Protein AF-A0A9J5YF84-F1 (afdb_monomer_lite)

InterPro domains:
  IPR032675 Leucine-rich repeat domain superfamily [G3DSA:3.80.10.10] (16-263)

Structure (mmCIF, N/CA/C/O backbone):
data_AF-A0A9J5YF84-F1
#
_entry.id   AF-A0A9J5YF84-F1
#
loop_
_atom_site.group_PDB
_atom_site.id
_atom_site.type_symbol
_atom_site.label_atom_id
_atom_site.label_alt_id
_atom_site.label_comp_id
_atom_site.label_asym_id
_atom_site.label_entity_id
_atom_site.label_seq_id
_atom_site.pdbx_PDB_ins_code
_atom_site.Cartn_x
_atom_site.Cartn_y
_atom_site.Cartn_z
_atom_site.occupancy
_atom_site.B_iso_or_equiv
_atom_site.auth_seq_id
_atom_site.auth_comp_id
_atom_site.auth_asym_id
_atom_site.auth_atom_id
_atom_site.pdbx_PDB_model_num
ATOM 1 N N . MET A 1 1 ? -5.596 -8.450 -5.357 1.00 28.52 1 MET A N 1
ATOM 2 C CA . MET A 1 1 ? -6.136 -9.761 -5.775 1.00 28.52 1 MET A CA 1
ATOM 3 C C . MET A 1 1 ? -6.015 -10.712 -4.586 1.00 28.52 1 MET A C 1
ATOM 5 O O . MET A 1 1 ? -4.912 -10.865 -4.079 1.00 28.52 1 MET A O 1
ATOM 9 N N . LYS A 1 2 ? -7.120 -11.233 -4.034 1.00 26.86 2 LYS A N 1
ATOM 10 C CA . LYS A 1 2 ? -7.063 -12.204 -2.926 1.00 26.86 2 LYS A CA 1
ATOM 11 C C . LYS A 1 2 ? -6.936 -13.601 -3.531 1.00 26.86 2 LYS A C 1
ATOM 13 O O . LYS A 1 2 ? -7.929 -14.140 -3.997 1.00 26.86 2 LYS A O 1
ATOM 18 N N . HIS A 1 3 ? -5.734 -14.166 -3.532 1.00 30.94 3 HIS A N 1
ATOM 19 C CA . HIS A 1 3 ? -5.565 -15.592 -3.788 1.00 30.94 3 HIS A CA 1
ATOM 20 C C . HIS A 1 3 ? -5.953 -16.347 -2.517 1.00 30.94 3 HIS A C 1
ATOM 22 O O . HIS A 1 3 ? -5.158 -16.456 -1.588 1.00 30.94 3 HIS A O 1
ATOM 28 N N . VAL A 1 4 ? -7.183 -16.855 -2.461 1.00 36.31 4 VAL A N 1
ATOM 29 C CA . VAL A 1 4 ? -7.444 -18.057 -1.668 1.00 36.31 4 VAL A CA 1
ATOM 30 C C . VAL A 1 4 ? -6.973 -19.208 -2.553 1.00 36.31 4 VAL A C 1
ATOM 32 O O . VAL A 1 4 ? -7.732 -19.738 -3.356 1.00 36.31 4 VAL A O 1
ATOM 35 N N . ALA A 1 5 ? -5.679 -19.515 -2.498 1.00 38.16 5 ALA A N 1
ATOM 36 C CA . ALA A 1 5 ? -5.138 -20.696 -3.154 1.00 38.16 5 ALA A CA 1
ATOM 37 C C . ALA A 1 5 ? -5.534 -21.918 -2.317 1.00 38.16 5 ALA A C 1
ATOM 39 O O . ALA A 1 5 ? -4.761 -22.407 -1.498 1.00 38.16 5 ALA A O 1
ATOM 40 N N . ILE A 1 6 ? -6.771 -22.383 -2.483 1.00 46.81 6 ILE A N 1
ATOM 41 C CA . ILE A 1 6 ? -7.088 -23.766 -2.144 1.00 46.81 6 ILE A CA 1
ATOM 42 C C . ILE A 1 6 ? -6.420 -24.592 -3.238 1.00 46.81 6 ILE A C 1
ATOM 44 O O . ILE A 1 6 ? -6.773 -24.468 -4.410 1.00 46.81 6 ILE A O 1
ATOM 48 N N . ASN A 1 7 ? -5.406 -25.377 -2.874 1.00 47.38 7 ASN A N 1
ATOM 49 C CA . ASN A 1 7 ? -4.768 -26.298 -3.806 1.00 47.38 7 ASN A CA 1
ATOM 50 C C . ASN A 1 7 ? -5.854 -27.224 -4.365 1.00 47.38 7 ASN A C 1
ATOM 52 O O . ASN A 1 7 ? -6.408 -28.037 -3.631 1.00 47.38 7 ASN A O 1
ATOM 56 N N . PHE A 1 8 ? -6.169 -27.094 -5.654 1.00 53.22 8 PHE A N 1
ATOM 57 C CA . PHE A 1 8 ? -7.204 -27.887 -6.327 1.00 53.22 8 PHE A CA 1
ATOM 58 C C . PHE A 1 8 ? -6.970 -29.399 -6.136 1.00 53.22 8 PHE A C 1
ATOM 60 O O . PHE A 1 8 ? -7.910 -30.174 -5.982 1.00 53.22 8 PHE A O 1
ATOM 67 N N . HIS A 1 9 ? -5.697 -29.793 -6.036 1.00 54.66 9 HIS A N 1
ATOM 68 C CA . HIS A 1 9 ? -5.265 -31.148 -5.697 1.00 54.66 9 HIS A CA 1
ATOM 69 C C . HIS A 1 9 ? -5.717 -31.622 -4.309 1.00 54.66 9 HIS A C 1
ATOM 71 O O . HIS A 1 9 ? -6.175 -32.752 -4.186 1.00 54.66 9 HIS A O 1
ATOM 77 N N . PHE A 1 10 ? -5.653 -30.758 -3.293 1.00 65.81 10 PHE A N 1
ATOM 78 C CA . PHE A 1 10 ? -6.034 -31.104 -1.923 1.00 65.81 10 PHE A CA 1
ATOM 79 C C . PHE A 1 10 ? -7.535 -31.382 -1.817 1.00 65.81 10 PHE A C 1
ATOM 81 O O . PHE A 1 10 ? -7.939 -32.366 -1.213 1.00 65.81 10 PHE A O 1
ATOM 88 N N . VAL A 1 11 ? -8.379 -30.555 -2.443 1.00 64.19 11 VAL A N 1
ATOM 89 C CA . VAL A 1 11 ? -9.835 -30.784 -2.416 1.00 64.19 11 VAL A CA 1
ATOM 90 C C . VAL A 1 11 ? -10.186 -32.077 -3.142 1.00 64.19 11 VAL A C 1
ATOM 92 O O . VAL A 1 11 ? -10.975 -32.857 -2.622 1.00 64.19 11 VAL A O 1
ATOM 95 N N . ARG A 1 12 ? -9.570 -32.344 -4.301 1.00 68.88 12 ARG A N 1
ATOM 96 C CA . ARG A 1 12 ? -9.827 -33.575 -5.056 1.00 68.88 12 ARG A CA 1
ATOM 97 C C . ARG A 1 12 ? -9.452 -34.831 -4.263 1.00 68.88 12 ARG A C 1
ATOM 99 O O . ARG A 1 12 ? -10.271 -35.738 -4.186 1.00 68.88 12 ARG A O 1
ATOM 106 N N . GLU A 1 13 ? -8.284 -34.852 -3.617 1.00 76.56 13 GLU A N 1
ATOM 107 C CA . GLU A 1 13 ? -7.869 -35.970 -2.750 1.00 76.56 13 GLU A CA 1
ATOM 108 C C . GLU A 1 13 ? -8.840 -36.201 -1.588 1.00 76.56 13 GLU A C 1
ATOM 110 O O . GLU A 1 13 ? -9.137 -37.344 -1.251 1.00 76.56 13 GLU A O 1
ATOM 115 N N . GLN A 1 14 ? -9.379 -35.135 -0.991 1.00 72.56 14 GLN A N 1
ATOM 116 C CA . GLN A 1 14 ? -10.328 -35.255 0.119 1.00 72.56 14 GLN A CA 1
ATOM 117 C C . GLN A 1 14 ? -11.706 -35.758 -0.334 1.00 72.56 14 GLN A C 1
ATOM 119 O O . GLN A 1 14 ? -12.366 -36.493 0.402 1.00 72.56 14 GLN A O 1
ATOM 124 N N . VAL A 1 15 ? -12.125 -35.412 -1.555 1.00 78.56 15 VAL A N 1
ATOM 125 C CA . VAL A 1 15 ? -13.344 -35.950 -2.178 1.00 78.56 15 VAL A CA 1
ATOM 126 C C . VAL A 1 15 ? -13.162 -37.425 -2.542 1.00 78.56 15 VAL A C 1
ATOM 128 O O . VAL A 1 15 ? -14.027 -38.243 -2.236 1.00 78.56 15 VAL A O 1
ATOM 131 N N . GLU A 1 16 ? -12.014 -37.794 -3.116 1.00 78.81 16 GLU A N 1
ATOM 132 C CA . GLU A 1 16 ? -11.666 -39.189 -3.429 1.00 78.81 16 GLU A CA 1
ATOM 133 C C . GLU A 1 16 ? -11.579 -40.053 -2.158 1.00 78.81 16 GLU A C 1
ATOM 135 O O . GLU A 1 16 ? -12.107 -41.166 -2.123 1.00 78.81 16 GLU A O 1
ATOM 140 N N . CYS A 1 17 ? -11.010 -39.512 -1.075 1.00 87.75 17 CYS A N 1
ATOM 141 C CA . CYS A 1 17 ? -10.961 -40.159 0.238 1.00 87.75 17 CYS A CA 1
ATOM 142 C C . CYS A 1 17 ? -12.305 -40.143 0.996 1.00 87.75 17 CYS A C 1
ATOM 144 O O . CYS A 1 17 ? -12.354 -40.605 2.138 1.00 87.75 17 CYS A O 1
ATOM 146 N N . LYS A 1 18 ? -13.389 -39.613 0.402 1.00 83.31 18 LYS A N 1
ATOM 147 C CA . LYS A 1 18 ? -14.722 -39.438 1.020 1.00 83.31 18 LYS A CA 1
ATOM 148 C C . LYS A 1 18 ? -14.720 -38.640 2.330 1.00 83.31 18 LYS A C 1
ATOM 150 O O . LYS A 1 18 ? -15.642 -38.759 3.132 1.00 83.31 18 LYS A O 1
ATOM 155 N N . GLN A 1 19 ? -13.694 -37.824 2.553 1.00 77.81 19 GLN A N 1
ATOM 156 C CA . GLN A 1 19 ? -13.636 -36.899 3.687 1.00 77.81 19 GLN A CA 1
ATOM 157 C C . GLN A 1 19 ? -14.379 -35.593 3.398 1.00 77.81 19 GLN A C 1
ATOM 159 O O . GLN A 1 19 ? -14.706 -34.852 4.323 1.00 77.81 19 GLN A O 1
ATOM 164 N N . LEU A 1 20 ? -14.657 -35.315 2.122 1.00 71.25 20 LEU A N 1
ATOM 165 C CA . LEU A 1 20 ? -15.434 -34.168 1.677 1.00 71.25 20 LEU A CA 1
ATOM 166 C C . LEU A 1 20 ? -16.541 -34.629 0.726 1.00 71.25 20 LEU A C 1
ATOM 168 O O . LEU A 1 20 ? -16.274 -35.266 -0.291 1.00 71.25 20 LEU A O 1
ATOM 172 N N . GLU A 1 21 ? -17.783 -34.288 1.048 1.00 75.50 21 GLU A N 1
ATOM 173 C CA . GLU A 1 21 ? -18.937 -34.548 0.193 1.00 75.50 21 GLU A CA 1
ATOM 174 C C . GLU A 1 21 ? -19.233 -33.291 -0.633 1.00 75.50 21 GLU A C 1
ATOM 176 O O . GLU A 1 21 ? -19.387 -32.198 -0.085 1.00 75.50 21 GLU A O 1
ATOM 181 N N . VAL A 1 22 ? -19.261 -33.422 -1.961 1.00 67.12 22 VAL A N 1
ATOM 182 C CA . VAL A 1 22 ? -19.533 -32.299 -2.868 1.00 67.12 22 VAL A CA 1
ATOM 183 C C . VAL A 1 22 ? -20.957 -32.421 -3.378 1.00 67.12 22 VAL A C 1
ATOM 185 O O . VAL A 1 22 ? -21.287 -33.357 -4.103 1.00 67.12 22 VAL A O 1
ATOM 188 N N . ALA A 1 23 ? -21.794 -31.451 -3.022 1.00 69.50 23 ALA A N 1
ATOM 189 C CA . ALA A 1 23 ? -23.120 -31.300 -3.598 1.00 69.50 23 ALA A CA 1
ATOM 190 C C . ALA A 1 23 ? -23.039 -30.404 -4.839 1.00 69.50 23 ALA A C 1
ATOM 192 O O . ALA A 1 23 ? -22.492 -29.302 -4.783 1.00 69.50 23 ALA A O 1
ATOM 193 N N . HIS A 1 24 ? -23.600 -30.868 -5.955 1.00 60.34 24 HIS A N 1
ATOM 194 C CA . HIS A 1 24 ? -23.767 -30.040 -7.142 1.00 60.34 24 HIS A CA 1
ATOM 195 C C . HIS A 1 24 ? -24.917 -29.059 -6.896 1.00 60.34 24 HIS A C 1
ATOM 197 O O . HIS A 1 24 ? -26.073 -29.470 -6.772 1.00 60.34 24 HIS A O 1
ATOM 203 N N . LEU A 1 25 ? -24.602 -27.770 -6.803 1.00 56.28 25 LEU A N 1
ATOM 204 C CA . LEU A 1 25 ? -25.606 -26.722 -6.662 1.00 56.28 25 LEU A CA 1
ATOM 205 C C . LEU A 1 25 ? -26.094 -26.291 -8.045 1.00 56.28 25 LEU A C 1
ATOM 207 O O . LEU A 1 25 ? -25.375 -26.351 -9.038 1.00 56.28 25 LEU A O 1
ATOM 211 N N . HIS A 1 26 ? -27.359 -25.897 -8.134 1.00 57.91 26 HIS A N 1
ATOM 212 C CA . HIS A 1 26 ? -27.884 -25.309 -9.357 1.00 57.91 26 HIS A CA 1
ATOM 213 C C . HIS A 1 26 ? -27.275 -23.910 -9.536 1.00 57.91 26 HIS A C 1
ATOM 215 O O . HIS A 1 26 ? -27.099 -23.195 -8.555 1.00 57.91 26 HIS A O 1
ATOM 221 N N . ALA A 1 27 ? -26.990 -23.480 -10.769 1.00 49.19 27 ALA A N 1
ATOM 222 C CA . ALA A 1 27 ? -26.276 -22.221 -11.038 1.00 49.19 27 ALA A CA 1
ATOM 223 C C . ALA A 1 27 ? -26.942 -20.965 -10.425 1.00 49.19 27 ALA A C 1
ATOM 225 O O . ALA A 1 27 ? -26.273 -19.975 -10.139 1.00 49.19 27 ALA A O 1
ATOM 226 N N . TYR A 1 28 ? -28.259 -20.999 -10.188 1.00 52.12 28 TYR A N 1
ATOM 227 C CA . TYR A 1 28 ? -28.981 -19.926 -9.486 1.00 52.12 28 TYR A CA 1
ATOM 228 C C . TYR A 1 28 ? -28.680 -19.861 -7.977 1.00 52.12 28 TYR A C 1
ATOM 230 O O . TYR A 1 28 ? -28.836 -18.803 -7.368 1.00 52.12 28 TYR A O 1
ATOM 238 N N . ASP A 1 29 ? -28.223 -20.970 -7.400 1.00 55.69 29 ASP A N 1
ATOM 239 C CA . ASP A 1 29 ? -27.888 -21.141 -5.987 1.00 55.69 29 ASP A CA 1
ATOM 240 C C . ASP A 1 29 ? -26.366 -21.049 -5.738 1.00 55.69 29 ASP A C 1
ATOM 242 O O . ASP A 1 29 ? -25.922 -20.931 -4.594 1.00 55.69 29 ASP A O 1
ATOM 246 N N . GLU A 1 30 ? -25.548 -21.006 -6.800 1.00 54.81 30 GLU A N 1
ATOM 247 C CA . GLU A 1 30 ? -24.090 -20.805 -6.768 1.00 54.81 30 GLU A CA 1
ATOM 248 C C . GLU A 1 30 ? -23.702 -19.330 -6.565 1.00 54.81 30 GLU A C 1
ATOM 250 O O . GLU A 1 30 ? -22.923 -18.731 -7.312 1.00 54.81 30 GLU A O 1
ATOM 255 N N . VAL A 1 31 ? -24.230 -18.717 -5.504 1.00 54.06 31 VAL A N 1
ATOM 256 C CA . VAL A 1 31 ? -24.019 -17.292 -5.196 1.00 54.06 31 VAL A CA 1
ATOM 257 C C . VAL A 1 31 ? -22.521 -16.940 -5.130 1.00 54.06 31 VAL A C 1
ATOM 259 O O . VAL A 1 31 ? -22.131 -15.847 -5.530 1.00 54.06 31 VAL A O 1
ATOM 262 N N . ALA A 1 32 ? -21.660 -17.863 -4.689 1.00 47.25 32 ALA A N 1
ATOM 263 C CA . ALA A 1 32 ? -20.209 -17.667 -4.625 1.00 47.25 32 ALA A CA 1
ATOM 264 C C . ALA A 1 32 ? -19.511 -17.665 -6.001 1.00 47.25 32 ALA A C 1
ATOM 266 O O . ALA A 1 32 ? -18.613 -16.849 -6.216 1.00 47.25 32 ALA A O 1
ATOM 267 N N . ASP A 1 33 ? -19.918 -18.535 -6.933 1.00 53.94 33 ASP A N 1
ATOM 268 C CA . ASP A 1 33 ? -19.373 -18.555 -8.301 1.00 53.94 33 ASP A CA 1
ATOM 269 C C . ASP A 1 33 ? -19.751 -17.275 -9.040 1.00 53.94 33 ASP A C 1
ATOM 271 O O . ASP A 1 33 ? -18.910 -16.641 -9.681 1.00 53.94 33 ASP A O 1
ATOM 275 N N . LEU A 1 34 ? -20.991 -16.826 -8.826 1.00 48.59 34 LEU A N 1
ATOM 276 C CA . LEU A 1 34 ? -21.423 -15.526 -9.283 1.00 48.59 34 LEU A CA 1
ATOM 277 C C . LEU A 1 34 ? -20.438 -14.451 -8.754 1.00 48.59 34 LEU A C 1
ATOM 279 O O . LEU A 1 34 ? -19.750 -13.795 -9.532 1.00 48.59 34 LEU A O 1
ATOM 283 N N . LEU A 1 35 ? -20.301 -14.292 -7.439 1.00 46.47 35 LEU A N 1
ATOM 284 C CA . LEU A 1 35 ? -19.531 -13.205 -6.807 1.00 46.47 35 LEU A CA 1
ATOM 285 C C . LEU A 1 35 ? -18.020 -13.170 -7.101 1.00 46.47 35 LEU A C 1
ATOM 287 O O . LEU A 1 35 ? -17.355 -12.196 -6.738 1.00 46.47 35 LEU A O 1
ATOM 291 N N . THR A 1 36 ? -17.471 -14.204 -7.738 1.00 48.50 36 THR A N 1
ATOM 292 C CA . THR A 1 36 ? -16.051 -14.285 -8.114 1.00 48.50 36 THR A CA 1
ATOM 293 C C . THR A 1 36 ? -15.788 -13.954 -9.588 1.00 48.50 36 THR A C 1
ATOM 295 O O . THR A 1 36 ? -14.626 -13.804 -9.972 1.00 48.50 36 THR A O 1
ATOM 298 N N . LYS A 1 37 ? -16.839 -13.750 -10.398 1.00 53.84 37 LYS A N 1
ATOM 299 C CA . LYS A 1 37 ? -16.760 -13.355 -11.814 1.00 53.84 37 LYS A CA 1
ATOM 300 C C . LYS A 1 37 ? -17.166 -11.882 -12.016 1.00 53.84 37 LYS A C 1
ATOM 302 O O . LYS A 1 37 ? -18.008 -11.359 -11.287 1.00 53.84 37 LYS A O 1
ATOM 307 N N . PRO A 1 38 ? -16.571 -11.166 -12.990 1.00 44.00 38 PRO A N 1
ATOM 308 C CA . PRO A 1 38 ? -16.966 -9.793 -13.306 1.00 44.00 38 PRO A CA 1
ATOM 309 C C . PRO A 1 38 ? -18.406 -9.744 -13.846 1.00 44.00 38 PRO A C 1
ATOM 311 O O . PRO A 1 38 ? -18.736 -10.427 -14.813 1.00 44.00 38 PRO A O 1
ATOM 314 N N . PHE A 1 39 ? -19.258 -8.913 -13.235 1.00 53.22 39 PHE A N 1
ATOM 315 C CA . PHE A 1 39 ? -20.673 -8.784 -13.599 1.00 53.22 39 PHE A CA 1
ATOM 316 C C . PHE A 1 39 ? -21.005 -7.583 -14.475 1.00 53.22 39 PHE A C 1
ATOM 318 O O . PHE A 1 39 ? -20.492 -6.487 -14.238 1.00 53.22 39 PHE A O 1
ATOM 325 N N . PRO A 1 40 ? -22.015 -7.717 -15.353 1.00 53.38 40 PRO A N 1
ATOM 326 C CA . PRO A 1 40 ? -22.760 -6.575 -15.865 1.00 53.38 40 PRO A CA 1
ATOM 327 C C . PRO A 1 40 ? -23.447 -5.801 -14.723 1.00 53.38 40 PRO A C 1
ATOM 329 O O . PRO A 1 40 ? -24.051 -6.398 -13.827 1.00 53.38 40 PRO A O 1
ATOM 332 N N . ARG A 1 41 ? -23.402 -4.460 -14.776 1.00 54.81 41 ARG A N 1
ATOM 333 C CA . ARG A 1 41 ? -23.882 -3.540 -13.716 1.00 54.81 41 ARG A CA 1
ATOM 334 C C . ARG A 1 41 ? -25.286 -3.863 -13.179 1.00 54.81 41 ARG A C 1
ATOM 336 O O . ARG A 1 41 ? -25.504 -3.787 -11.972 1.00 54.81 41 ARG A O 1
ATOM 343 N N . ALA A 1 42 ? -26.215 -4.259 -14.049 1.00 55.81 42 ALA A N 1
ATOM 344 C CA . ALA A 1 42 ? -27.587 -4.605 -13.667 1.00 55.81 42 ALA A CA 1
ATOM 345 C C . ALA A 1 42 ? -27.658 -5.836 -12.741 1.00 55.81 42 ALA A C 1
ATOM 347 O O . ALA A 1 42 ? -28.398 -5.840 -11.759 1.00 55.81 42 ALA A O 1
ATOM 348 N N . HIS A 1 43 ? -26.840 -6.860 -13.006 1.00 53.59 43 HIS A N 1
ATOM 349 C CA . HIS A 1 43 ? -26.778 -8.058 -12.169 1.00 53.59 43 HIS A CA 1
ATOM 350 C C . HIS A 1 43 ? -26.028 -7.799 -10.864 1.00 53.59 43 HIS A C 1
ATOM 352 O O . HIS A 1 43 ? -26.458 -8.300 -9.827 1.00 53.59 43 HIS A O 1
ATOM 358 N N . PHE A 1 44 ? -24.976 -6.972 -10.883 1.00 58.00 44 PHE A N 1
ATOM 359 C CA . PHE A 1 44 ? -24.303 -6.538 -9.656 1.00 58.00 44 PHE A CA 1
ATOM 360 C C . PHE A 1 44 ? -25.286 -5.851 -8.702 1.00 58.00 44 PHE A C 1
ATOM 362 O O . PHE A 1 44 ? -25.390 -6.266 -7.554 1.00 58.00 44 PHE A O 1
ATOM 369 N N . GLY A 1 45 ? -26.076 -4.881 -9.181 1.00 55.19 45 GLY A N 1
ATOM 370 C CA . GLY A 1 45 ? -27.061 -4.172 -8.354 1.00 55.19 45 GLY A CA 1
ATOM 371 C C . GLY A 1 45 ? -28.082 -5.097 -7.677 1.00 55.19 45 GLY A C 1
ATOM 372 O O . GLY A 1 45 ? -28.355 -4.943 -6.488 1.00 55.19 45 GLY A O 1
ATOM 373 N N . ASN A 1 46 ? -28.577 -6.110 -8.396 1.00 56.41 46 ASN A N 1
ATOM 374 C CA . ASN A 1 46 ? -29.559 -7.069 -7.872 1.00 56.41 46 ASN A CA 1
ATOM 375 C C . ASN A 1 46 ? -28.983 -8.045 -6.829 1.00 56.41 46 ASN A C 1
ATOM 377 O O . ASN A 1 46 ? -29.721 -8.521 -5.965 1.00 56.41 46 ASN A O 1
ATOM 381 N N . HIS A 1 47 ? -27.685 -8.359 -6.900 1.00 53.59 47 HIS A N 1
ATOM 382 C CA . HIS A 1 47 ? -27.025 -9.292 -5.975 1.00 53.59 47 HIS A CA 1
ATOM 383 C C . HIS A 1 47 ? -26.278 -8.582 -4.839 1.00 53.59 47 HIS A C 1
ATOM 385 O O . HIS A 1 47 ? -26.035 -9.184 -3.795 1.00 53.59 47 HIS A O 1
ATOM 391 N N . PHE A 1 48 ? -25.955 -7.297 -4.998 1.00 53.84 48 PHE A N 1
ATOM 392 C CA . PHE A 1 48 ? -25.204 -6.511 -4.019 1.00 53.84 48 PHE A CA 1
ATOM 393 C C . PHE A 1 48 ? -25.906 -6.416 -2.660 1.00 53.84 48 PHE A C 1
ATOM 395 O O . PHE A 1 48 ? -25.257 -6.512 -1.621 1.00 53.84 48 PHE A O 1
ATOM 402 N N . SER A 1 49 ? -27.238 -6.319 -2.644 1.00 49.94 49 SER A N 1
ATOM 403 C CA . SER A 1 49 ? -28.029 -6.333 -1.405 1.00 49.94 49 SER A CA 1
ATOM 404 C C . SER A 1 49 ? -27.895 -7.646 -0.620 1.00 49.94 49 SER A C 1
ATOM 406 O O . SER A 1 49 ? -28.009 -7.643 0.605 1.00 49.94 49 SER A O 1
ATOM 408 N N . LYS A 1 50 ? -27.590 -8.759 -1.301 1.00 52.69 50 LYS A N 1
ATOM 409 C CA . LYS A 1 50 ? -27.407 -10.090 -0.699 1.00 52.69 50 LYS A CA 1
ATOM 410 C C . LYS A 1 50 ? -26.006 -10.301 -0.115 1.00 52.69 50 LYS A C 1
ATOM 412 O O . LYS A 1 50 ? -25.821 -11.204 0.690 1.00 52.69 50 LYS A O 1
ATOM 417 N N . LEU A 1 51 ? -25.031 -9.454 -0.462 1.00 56.19 51 LEU A N 1
ATOM 418 C CA . LEU A 1 51 ? -23.657 -9.516 0.057 1.00 56.19 51 LEU A CA 1
ATOM 419 C C . LEU A 1 51 ? -23.511 -9.012 1.501 1.00 56.19 51 LEU A C 1
ATOM 421 O O . LEU A 1 51 ? -22.401 -8.967 2.031 1.00 56.19 51 LEU A O 1
ATOM 425 N N . GLY A 1 52 ? -24.602 -8.559 2.127 1.00 47.84 52 GLY A N 1
ATOM 426 C CA . GLY A 1 52 ? -24.537 -7.882 3.422 1.00 47.84 52 GLY A CA 1
ATOM 427 C C . GLY A 1 52 ? -23.777 -6.552 3.360 1.00 47.84 5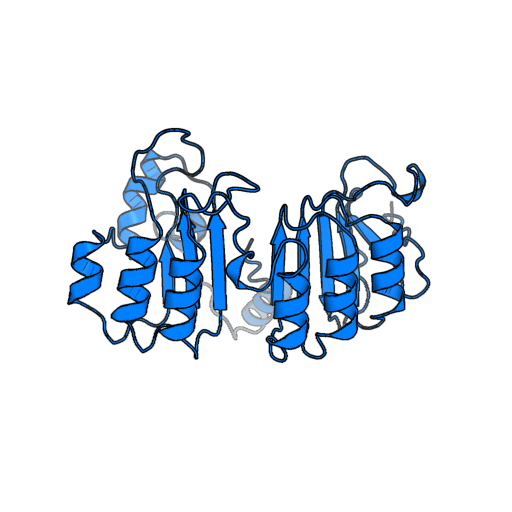2 GLY A C 1
ATOM 428 O O . GLY A 1 52 ? -23.359 -6.034 4.397 1.00 47.84 52 GLY A O 1
ATOM 429 N N . VAL A 1 53 ? -23.580 -5.987 2.159 1.00 49.66 53 VAL A N 1
ATOM 430 C CA . VAL A 1 53 ? -22.975 -4.665 1.996 1.00 49.66 53 VAL A CA 1
ATOM 431 C C . VAL A 1 53 ? -24.028 -3.623 2.337 1.00 49.66 53 VAL A C 1
ATOM 433 O O . VAL A 1 53 ? -24.970 -3.377 1.590 1.00 49.66 53 VAL A O 1
ATOM 436 N N . ILE A 1 54 ? -23.877 -3.023 3.512 1.00 53.91 54 ILE A N 1
ATOM 437 C CA . ILE A 1 54 ? -24.768 -1.968 3.979 1.00 53.91 54 ILE A CA 1
ATOM 438 C C . ILE A 1 54 ? -24.264 -0.644 3.407 1.00 53.91 54 ILE A C 1
ATOM 440 O O . ILE A 1 54 ? -23.147 -0.221 3.710 1.00 53.91 54 ILE A O 1
ATOM 444 N N . THR A 1 55 ? -25.099 0.045 2.628 1.00 50.44 55 THR A N 1
ATOM 445 C CA . THR A 1 55 ? -24.873 1.453 2.286 1.00 50.44 55 THR A CA 1
ATOM 446 C C . THR A 1 55 ? -25.054 2.287 3.550 1.00 50.44 55 THR A C 1
ATOM 448 O O . THR A 1 55 ? -26.165 2.651 3.934 1.00 50.44 55 THR A O 1
ATOM 451 N N . LEU A 1 56 ? -23.956 2.553 4.250 1.00 54.25 56 LEU A N 1
ATOM 452 C CA . LEU A 1 56 ? -23.975 3.380 5.447 1.00 54.25 56 LEU A CA 1
ATOM 453 C C . LEU A 1 56 ? -23.866 4.850 5.043 1.00 54.25 56 LEU A C 1
ATOM 455 O O . LEU A 1 56 ? -22.856 5.277 4.490 1.00 54.25 56 LEU A O 1
ATOM 459 N N . LYS A 1 57 ? -24.880 5.651 5.383 1.00 56.19 57 LYS A N 1
ATOM 460 C CA . LYS A 1 57 ? -24.673 7.098 5.517 1.00 56.19 57 LYS A CA 1
ATOM 461 C C . LYS A 1 57 ? -23.695 7.318 6.676 1.00 56.19 57 LYS A C 1
ATOM 463 O O . LYS A 1 57 ? -23.865 6.714 7.735 1.00 56.19 57 LYS A O 1
ATOM 468 N N . ILE A 1 58 ? -22.691 8.179 6.498 1.00 55.78 58 ILE A N 1
ATOM 469 C CA . ILE A 1 58 ? -21.650 8.470 7.509 1.00 55.78 58 ILE A CA 1
ATOM 470 C C . ILE A 1 58 ? -22.256 8.836 8.879 1.00 55.78 58 ILE A C 1
ATOM 472 O O . ILE A 1 58 ? -21.728 8.460 9.923 1.00 55.78 58 ILE A O 1
ATOM 476 N N . GLU A 1 59 ? -23.415 9.492 8.891 1.00 51.75 59 GLU A N 1
ATOM 477 C CA . GLU A 1 59 ? -24.159 9.848 10.107 1.00 51.75 59 GLU A CA 1
ATOM 478 C C . GLU A 1 59 ? -24.626 8.629 10.926 1.00 51.75 59 GLU A C 1
ATOM 480 O O . GLU A 1 59 ? -24.687 8.691 12.153 1.00 51.75 59 GLU A O 1
ATOM 485 N N . VAL A 1 60 ? -24.894 7.494 10.272 1.00 53.12 60 VAL A N 1
ATOM 486 C CA . VAL A 1 60 ? -25.326 6.240 10.914 1.00 53.12 60 VAL A CA 1
ATOM 487 C C . VAL A 1 60 ? -24.142 5.514 11.565 1.00 53.12 60 VAL A C 1
ATOM 489 O O . VAL A 1 60 ? -24.297 4.913 12.628 1.00 53.12 60 VAL A O 1
ATOM 492 N N . LEU A 1 61 ? -22.930 5.634 11.004 1.00 57.22 61 LEU A N 1
ATOM 493 C CA . LEU A 1 61 ? -21.707 5.097 11.622 1.00 57.22 61 LEU A CA 1
ATOM 494 C C . LEU A 1 61 ? -21.421 5.739 12.989 1.00 57.22 61 LEU A C 1
ATOM 496 O O . LEU A 1 61 ? -20.956 5.043 13.891 1.00 57.22 61 LEU A O 1
ATOM 500 N N . ARG A 1 62 ? -21.764 7.025 13.180 1.00 54.06 62 ARG A N 1
ATOM 501 C CA . ARG A 1 62 ? -21.574 7.728 14.466 1.00 54.06 62 ARG A CA 1
ATOM 50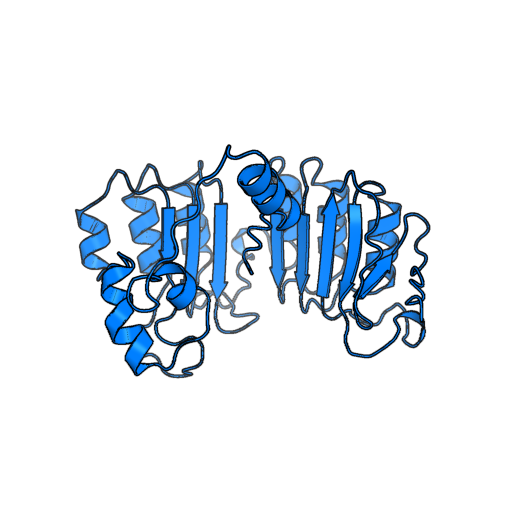2 C C . ARG A 1 62 ? -22.389 7.122 15.607 1.00 54.06 62 ARG A C 1
ATOM 504 O O . ARG A 1 62 ? -21.986 7.243 16.759 1.00 54.06 62 ARG A O 1
ATOM 511 N N . ARG A 1 63 ? -23.539 6.506 15.312 1.00 53.84 63 ARG A N 1
ATOM 512 C CA . ARG A 1 63 ? -24.496 6.069 16.339 1.00 53.84 63 ARG A CA 1
ATOM 513 C C . ARG A 1 63 ? -24.352 4.612 16.765 1.00 53.84 63 ARG A C 1
ATOM 515 O O . ARG A 1 63 ? -24.783 4.293 17.869 1.00 53.84 63 ARG A O 1
ATOM 522 N N . SER A 1 64 ? -23.791 3.726 15.938 1.00 50.84 64 SER A N 1
ATOM 523 C CA . SER A 1 64 ? -24.278 2.340 16.011 1.00 50.84 64 SER A CA 1
ATOM 524 C C . SER A 1 64 ? -23.294 1.206 16.285 1.00 50.84 64 SER A C 1
ATOM 526 O O . SER A 1 64 ? -23.805 0.131 16.574 1.00 50.84 64 SER A O 1
ATOM 528 N N . ARG A 1 65 ? -21.953 1.328 16.285 1.00 59.38 65 ARG A N 1
ATOM 529 C CA . ARG A 1 65 ? -21.115 0.136 16.599 1.00 59.38 65 ARG A CA 1
ATOM 530 C C . ARG A 1 65 ? -19.794 0.407 17.330 1.00 59.38 65 ARG A C 1
ATOM 532 O O . ARG A 1 65 ? -18.742 0.479 16.708 1.00 59.38 65 ARG A O 1
ATOM 539 N N . LYS A 1 66 ? -19.828 0.371 18.672 1.00 66.69 66 LYS A N 1
ATOM 540 C CA . LYS A 1 66 ? -18.623 0.270 19.534 1.00 66.69 66 LYS A CA 1
ATOM 541 C C . LYS A 1 66 ? -17.790 -1.000 19.265 1.00 66.69 66 LYS A C 1
ATOM 543 O O . LYS A 1 66 ? -16.600 -1.036 19.563 1.00 66.69 66 LYS A O 1
ATOM 548 N N . GLU A 1 67 ? -18.421 -2.014 18.672 1.00 77.81 67 GLU A N 1
ATOM 549 C CA . GLU A 1 67 ? -17.854 -3.340 18.395 1.00 77.81 67 GLU A CA 1
ATOM 550 C C . GLU A 1 67 ? -17.261 -3.497 16.986 1.00 77.81 67 GLU A C 1
ATOM 552 O O . GLU A 1 67 ? -16.816 -4.586 16.629 1.00 77.81 67 GLU A O 1
ATOM 557 N N . LEU A 1 68 ? -17.266 -2.447 16.155 1.00 83.12 68 LEU A N 1
ATOM 558 C CA . LEU A 1 68 ? -16.733 -2.549 14.797 1.00 83.12 68 LEU A CA 1
ATOM 559 C C . LEU A 1 68 ? -15.220 -2.819 14.836 1.00 83.12 68 LEU A C 1
ATOM 561 O O . LEU A 1 68 ? -14.464 -2.009 15.367 1.00 83.12 68 LEU A O 1
ATOM 565 N N . GLN A 1 69 ? -14.795 -3.945 14.257 1.00 86.62 69 GLN A N 1
ATOM 566 C CA . GLN A 1 69 ? -13.384 -4.355 14.200 1.00 86.62 69 GLN A CA 1
ATOM 567 C C . GLN A 1 69 ? -12.739 -4.120 12.836 1.00 86.62 69 GLN A C 1
ATOM 569 O O . GLN A 1 69 ? -11.542 -3.839 12.762 1.00 86.62 69 GLN A O 1
ATOM 574 N N . GLU A 1 70 ? -13.524 -4.206 11.765 1.00 87.81 70 GLU A N 1
ATOM 575 C CA . GLU A 1 70 ? -13.047 -4.044 10.398 1.00 87.81 70 GLU A CA 1
ATOM 576 C C . GLU A 1 70 ? -13.952 -3.088 9.621 1.00 87.81 70 GLU A C 1
ATOM 578 O O . GLU A 1 70 ? -15.176 -3.231 9.620 1.00 87.81 70 GLU A O 1
ATOM 583 N N . LEU A 1 71 ? -13.333 -2.122 8.944 1.00 86.25 71 LEU A N 1
ATOM 584 C CA . LEU A 1 71 ? -13.987 -1.208 8.021 1.00 86.25 71 LEU A CA 1
ATOM 585 C C . LEU A 1 71 ? -13.387 -1.390 6.626 1.00 86.25 71 LEU A C 1
ATOM 587 O O . LEU A 1 71 ? -12.180 -1.254 6.441 1.00 86.25 71 LEU A O 1
ATOM 591 N N . ARG A 1 72 ? -14.239 -1.630 5.627 1.00 86.69 72 ARG A N 1
ATOM 592 C CA . ARG A 1 72 ? -13.856 -1.561 4.214 1.00 86.69 72 ARG A CA 1
ATOM 593 C C . ARG A 1 72 ? -14.812 -0.641 3.472 1.00 86.69 72 ARG A C 1
ATOM 595 O O . ARG A 1 72 ? -16.012 -0.896 3.464 1.00 86.69 72 ARG A O 1
ATOM 602 N N . VAL A 1 73 ? -14.283 0.411 2.864 1.00 83.81 73 VAL A N 1
ATOM 603 C CA . VAL A 1 73 ? -15.054 1.389 2.094 1.00 83.81 73 VAL A CA 1
ATOM 604 C C . VAL A 1 73 ? -14.540 1.372 0.671 1.00 83.81 73 VAL A C 1
ATOM 606 O O . VAL A 1 73 ? -13.370 1.653 0.453 1.00 83.81 73 VAL A O 1
ATOM 609 N N . PHE A 1 74 ? -15.408 1.035 -0.278 1.00 80.31 74 PHE A N 1
ATOM 610 C CA . PHE A 1 74 ? -15.081 0.971 -1.699 1.00 80.31 74 PHE A CA 1
ATOM 611 C C . PHE A 1 74 ? -15.732 2.137 -2.449 1.00 80.31 74 PHE A C 1
ATOM 613 O O . PHE A 1 74 ? -16.809 2.582 -2.040 1.00 80.31 74 PHE A O 1
ATOM 620 N N . PRO A 1 75 ? -15.127 2.616 -3.551 1.00 74.00 75 PRO A N 1
ATOM 621 C CA . PRO A 1 75 ? -15.820 3.512 -4.468 1.00 74.00 75 PRO A CA 1
ATOM 622 C C . PRO A 1 75 ? -17.098 2.863 -4.995 1.00 74.00 75 PRO A C 1
ATOM 624 O O . PRO A 1 75 ? -17.093 1.693 -5.378 1.00 74.00 75 PRO A O 1
ATOM 627 N N . SER A 1 76 ? -18.166 3.652 -5.091 1.00 70.81 76 SER A N 1
ATOM 628 C CA . SER A 1 76 ? -19.395 3.262 -5.790 1.00 70.81 76 SER A CA 1
ATOM 629 C C . SER A 1 76 ? -19.143 3.047 -7.288 1.00 70.81 76 SER A C 1
ATOM 631 O O . SER A 1 76 ? -19.739 2.163 -7.895 1.00 70.81 76 SER A O 1
ATOM 633 N N . ASP A 1 77 ? -18.251 3.853 -7.872 1.00 68.56 77 ASP A N 1
ATOM 634 C CA . ASP A 1 77 ? -17.745 3.692 -9.234 1.00 68.56 77 ASP A CA 1
ATOM 635 C C . ASP A 1 77 ? -16.256 4.095 -9.285 1.00 68.56 77 ASP A C 1
ATOM 637 O O . ASP A 1 77 ? -15.953 5.284 -9.186 1.00 68.56 77 ASP A O 1
ATOM 641 N N . PRO A 1 78 ? -15.318 3.137 -9.407 1.00 58.78 78 PRO A N 1
ATOM 642 C CA . PRO A 1 78 ? -13.880 3.416 -9.433 1.00 58.78 78 PRO A CA 1
ATOM 643 C C . PRO A 1 78 ? -13.394 4.096 -10.722 1.00 58.78 78 PRO A C 1
ATOM 645 O O . PRO A 1 78 ? -12.253 4.542 -10.760 1.00 58.78 78 PRO A O 1
ATOM 648 N N . PHE A 1 79 ? -14.221 4.167 -11.774 1.00 59.34 79 PHE A N 1
ATOM 649 C CA . PHE A 1 79 ? -13.830 4.712 -13.083 1.00 59.34 79 PHE A CA 1
ATOM 650 C C . PHE A 1 79 ? -14.508 6.047 -13.413 1.00 59.34 79 PHE A C 1
ATOM 652 O O . PHE A 1 79 ? -14.174 6.691 -14.409 1.00 59.34 79 PHE A O 1
ATOM 659 N N . SER A 1 80 ? -15.465 6.480 -12.593 1.00 59.78 80 SER A N 1
ATOM 660 C CA . SER A 1 80 ? -16.136 7.765 -12.770 1.00 59.78 80 SER A CA 1
ATOM 661 C C . SER A 1 80 ? -15.257 8.910 -12.259 1.00 59.78 80 SER A C 1
ATOM 663 O O . SER A 1 80 ? -15.031 9.028 -11.061 1.00 59.78 80 SER A O 1
ATOM 665 N N . ARG A 1 81 ? -14.849 9.828 -13.149 1.00 51.03 81 ARG A N 1
ATOM 666 C CA . ARG A 1 81 ? -14.207 11.119 -12.792 1.00 51.03 81 ARG A CA 1
ATOM 667 C C . ARG A 1 81 ? -15.142 12.103 -12.056 1.00 51.03 81 ARG A C 1
ATOM 669 O O . ARG A 1 81 ? -14.732 13.217 -11.750 1.00 51.03 81 ARG A O 1
ATOM 676 N N . GLY A 1 82 ? -16.405 11.735 -11.818 1.00 48.47 82 GLY A N 1
ATOM 677 C CA . GLY A 1 82 ? -17.436 12.600 -11.233 1.00 48.47 82 GLY A CA 1
ATOM 678 C C . GLY A 1 82 ? -17.687 12.346 -9.735 1.00 48.47 82 GLY A C 1
ATOM 679 O O . GLY A 1 82 ? -17.628 11.197 -9.292 1.00 48.47 82 GLY A O 1
ATOM 680 N N . PRO A 1 83 ? -18.036 13.381 -8.944 1.00 46.81 83 PRO A N 1
ATOM 681 C CA . PRO A 1 83 ? -18.199 13.297 -7.495 1.00 46.81 83 PRO A CA 1
ATOM 682 C C . PRO A 1 83 ? -19.575 12.723 -7.124 1.00 46.81 83 PRO A C 1
ATOM 684 O O . PRO A 1 83 ? -20.398 13.409 -6.528 1.00 46.81 83 PRO A O 1
ATOM 687 N N . ASN A 1 84 ? -19.865 11.468 -7.470 1.00 51.72 84 ASN A N 1
ATOM 688 C CA . ASN A 1 84 ? -21.171 10.896 -7.121 1.00 51.72 84 ASN A CA 1
ATOM 689 C C . ASN A 1 84 ? -21.279 10.520 -5.630 1.00 51.72 84 ASN A C 1
ATOM 691 O O . ASN A 1 84 ? -22.385 10.467 -5.104 1.00 51.72 84 ASN A O 1
ATOM 695 N N . VAL A 1 85 ? -20.150 10.360 -4.923 1.00 56.19 85 VAL A N 1
ATOM 696 C CA . VAL A 1 85 ? -20.035 10.406 -3.452 1.00 56.19 85 VAL A CA 1
ATOM 697 C C . VAL A 1 85 ? -18.605 10.851 -3.110 1.00 56.19 85 VAL A C 1
ATOM 699 O O . VAL A 1 85 ? -17.665 10.085 -3.303 1.00 56.19 85 VAL A O 1
ATOM 702 N N . SER A 1 86 ? -18.402 12.078 -2.617 1.00 63.06 86 SER A N 1
ATOM 703 C CA . SER A 1 86 ? -17.080 12.522 -2.138 1.00 63.06 86 SER A CA 1
ATOM 704 C C . SER A 1 86 ? -16.789 11.848 -0.793 1.00 63.06 86 SER A C 1
ATOM 706 O O . SER A 1 86 ? -17.164 12.346 0.268 1.00 63.06 86 SER A O 1
ATOM 708 N N . LEU A 1 87 ? -16.177 10.663 -0.835 1.00 74.62 87 LEU A N 1
ATOM 709 C CA . LEU A 1 87 ? -15.619 10.029 0.356 1.00 74.62 87 LEU A CA 1
ATOM 710 C C . LEU A 1 87 ? -14.385 10.823 0.783 1.00 74.62 87 LEU A C 1
ATOM 712 O O . LEU A 1 87 ? -13.351 10.790 0.116 1.00 74.62 87 LEU A O 1
ATOM 716 N N . ARG A 1 88 ? -14.530 11.547 1.893 1.00 84.81 88 ARG A N 1
ATOM 717 C CA . ARG A 1 88 ? -13.490 12.380 2.505 1.00 84.81 88 ARG A CA 1
ATOM 718 C C . ARG A 1 88 ? -12.929 11.730 3.762 1.00 84.81 88 ARG A C 1
ATOM 720 O O . ARG A 1 88 ? -13.474 10.748 4.277 1.00 84.81 88 ARG A O 1
ATOM 727 N N . GLU A 1 89 ? -11.864 12.304 4.284 1.00 86.69 89 GLU A N 1
ATOM 728 C CA . GLU A 1 89 ? -11.192 11.894 5.508 1.00 86.69 89 GLU A CA 1
ATOM 729 C C . GLU A 1 89 ? -12.077 11.999 6.758 1.00 86.69 89 GLU A C 1
ATOM 731 O O . GLU A 1 89 ? -11.966 11.147 7.639 1.00 86.69 89 GLU A O 1
ATOM 736 N N . GLN A 1 90 ? -13.034 12.941 6.825 1.00 84.56 90 GLN A N 1
ATOM 737 C CA . GLN A 1 90 ? -13.901 13.113 8.006 1.00 84.56 90 GLN A CA 1
ATOM 738 C C . GLN A 1 90 ? -14.704 11.855 8.344 1.00 84.56 90 GLN A C 1
ATOM 740 O O . GLN A 1 90 ? -14.960 11.585 9.518 1.00 84.56 90 GLN A O 1
ATOM 745 N N . GLY A 1 91 ? -15.106 11.076 7.333 1.00 83.38 91 GLY A N 1
ATOM 746 C CA . GLY A 1 91 ? -15.801 9.808 7.551 1.00 83.38 91 GLY A CA 1
ATOM 747 C C . GLY A 1 91 ? -14.924 8.819 8.317 1.00 83.38 91 GLY A C 1
ATOM 748 O O . GLY A 1 91 ? -15.357 8.239 9.313 1.00 83.38 91 GLY A O 1
ATOM 749 N N . LEU A 1 92 ? -13.664 8.688 7.900 1.00 87.31 92 LEU A N 1
ATOM 750 C CA . LEU A 1 92 ? -12.696 7.809 8.544 1.00 87.31 92 LEU A CA 1
ATOM 751 C C . LEU A 1 92 ? -12.289 8.323 9.933 1.00 87.31 92 LEU A C 1
ATOM 753 O O . LEU A 1 92 ? -12.247 7.535 10.879 1.00 87.31 92 LEU A O 1
ATOM 757 N N . VAL A 1 93 ? -12.079 9.635 10.090 1.00 87.25 93 VAL A N 1
ATOM 758 C CA . VAL A 1 93 ? -11.804 10.267 11.392 1.00 87.25 93 VAL A CA 1
ATOM 759 C C . VAL A 1 93 ? -12.952 10.000 12.366 1.00 87.25 93 VAL A C 1
ATOM 761 O O . VAL A 1 93 ? -12.711 9.533 13.479 1.00 87.25 93 VAL A O 1
ATOM 764 N N . ALA A 1 94 ? -14.207 10.191 11.950 1.00 84.81 94 ALA A N 1
ATOM 765 C CA . ALA A 1 94 ? -15.372 9.937 12.796 1.00 84.81 94 ALA A CA 1
ATOM 766 C C . ALA A 1 94 ? -15.462 8.470 13.253 1.00 84.81 94 ALA A C 1
ATOM 768 O O . ALA A 1 94 ? -15.744 8.203 14.426 1.00 84.81 94 ALA A O 1
ATOM 769 N N . VAL A 1 95 ? -15.176 7.513 12.361 1.00 85.88 95 VAL A N 1
ATOM 770 C CA . VAL A 1 95 ? -15.111 6.088 12.724 1.00 85.88 95 VAL A CA 1
ATOM 771 C C . VAL A 1 95 ? -13.965 5.832 13.706 1.00 85.88 95 VAL A C 1
ATOM 773 O O . VAL A 1 95 ? -14.158 5.116 14.691 1.00 85.88 95 VAL A O 1
ATOM 776 N N . SER A 1 96 ? -12.798 6.447 13.485 1.00 86.62 96 SER A N 1
ATOM 777 C CA . SER A 1 96 ? -11.644 6.318 14.379 1.00 86.62 96 SER A CA 1
ATOM 778 C C . SER A 1 96 ? -11.940 6.823 15.792 1.00 86.62 96 SER A C 1
ATOM 780 O O . SER A 1 96 ? -11.433 6.248 16.744 1.00 86.62 96 SER A O 1
ATOM 782 N N . VAL A 1 97 ? -12.802 7.832 15.954 1.00 84.81 97 VAL A N 1
ATOM 783 C CA . VAL A 1 97 ? -13.230 8.324 17.271 1.00 84.81 97 VAL A CA 1
ATOM 784 C C . VAL A 1 97 ? -14.176 7.313 17.930 1.00 84.81 97 VAL A C 1
ATOM 786 O O . VAL A 1 97 ? -13.918 6.867 19.049 1.00 84.81 97 VAL A O 1
ATOM 789 N N . GLY A 1 98 ? -15.236 6.895 17.229 1.00 81.56 98 GLY A N 1
ATOM 790 C CA . GLY A 1 98 ? -16.336 6.117 17.819 1.00 81.56 98 GLY A CA 1
ATOM 791 C C . GLY A 1 98 ? -16.110 4.604 17.969 1.00 81.56 98 GLY A C 1
ATOM 792 O O . GLY A 1 98 ? -16.759 3.971 18.801 1.00 81.56 98 GLY A O 1
ATOM 793 N N . CYS A 1 99 ? -15.211 3.999 17.185 1.00 85.12 99 CYS A N 1
ATOM 794 C CA . CYS A 1 99 ? -15.063 2.537 17.113 1.00 85.12 99 CYS A CA 1
ATOM 795 C C . CYS A 1 99 ? -13.776 2.057 17.799 1.00 85.12 99 CYS A C 1
ATOM 797 O O . CYS A 1 99 ? -12.734 1.932 17.155 1.00 85.12 99 CYS A O 1
ATOM 799 N N . HIS A 1 100 ? -13.810 1.818 19.115 1.00 84.88 100 HIS A N 1
ATOM 800 C CA . HIS A 1 100 ? -12.614 1.481 19.921 1.00 84.88 100 HIS A CA 1
ATOM 801 C C . HIS A 1 100 ? -11.995 0.120 19.612 1.00 84.88 100 HIS A C 1
ATOM 803 O O . HIS A 1 100 ? -10.808 -0.081 19.859 1.00 84.88 100 HIS A O 1
ATOM 809 N N . LYS A 1 101 ? -12.777 -0.798 19.040 1.00 85.62 101 LYS A N 1
ATOM 810 C CA . LYS A 1 101 ? -12.309 -2.130 18.645 1.00 85.62 101 LYS A CA 1
ATOM 811 C C . LYS A 1 101 ? -11.808 -2.200 17.201 1.00 85.62 101 LYS A C 1
ATOM 813 O O . LYS A 1 101 ? -11.436 -3.286 16.763 1.00 85.62 101 LYS A O 1
ATOM 818 N N . LEU A 1 102 ? -11.772 -1.075 16.481 1.00 87.38 102 LEU A N 1
ATOM 819 C CA . LEU A 1 102 ? -11.328 -1.030 15.092 1.00 87.38 102 LEU A CA 1
ATOM 820 C C . LEU A 1 102 ? -9.844 -1.402 14.996 1.00 87.38 102 LEU A C 1
ATOM 822 O O . LEU A 1 102 ? -8.992 -0.741 15.589 1.00 87.38 102 LEU A O 1
ATOM 826 N N . LYS A 1 103 ? -9.561 -2.460 14.238 1.00 90.00 103 LYS A N 1
ATOM 827 C CA . LYS A 1 103 ? -8.224 -3.033 14.037 1.00 90.00 103 LYS A CA 1
ATOM 828 C C . LYS A 1 103 ? -7.826 -3.118 12.568 1.00 90.00 103 LYS A C 1
ATOM 830 O O . LYS A 1 103 ? -6.635 -3.229 12.289 1.00 90.00 103 LYS A O 1
ATOM 835 N N . SER A 1 104 ? -8.792 -3.112 11.650 1.00 90.25 104 SER A N 1
ATOM 836 C CA . SER A 1 104 ? -8.540 -3.225 10.214 1.00 90.25 104 SER A CA 1
ATOM 837 C C . SER A 1 104 ? -9.317 -2.179 9.422 1.00 90.25 104 SER A C 1
ATOM 839 O O . SER A 1 104 ? -10.527 -2.023 9.599 1.00 90.25 104 SER A O 1
ATOM 841 N N . VAL A 1 105 ? -8.617 -1.462 8.546 1.00 90.12 105 VAL A N 1
ATOM 842 C CA . VAL A 1 105 ? -9.179 -0.445 7.656 1.00 90.12 105 VAL A CA 1
ATOM 843 C C . VAL A 1 105 ? -8.690 -0.674 6.229 1.00 90.12 105 VAL A C 1
ATOM 845 O O . VAL A 1 105 ? -7.490 -0.783 5.981 1.00 90.12 105 VAL A O 1
ATOM 848 N N . LEU A 1 106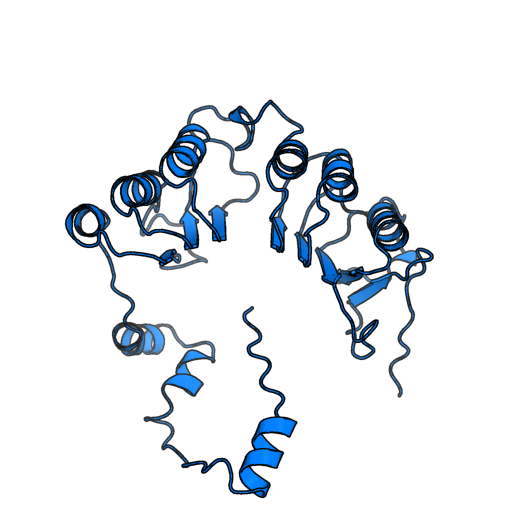 ? -9.629 -0.678 5.284 1.00 89.12 106 LEU A N 1
ATOM 849 C CA . LEU A 1 106 ? -9.396 -0.410 3.868 1.00 89.12 106 LEU A CA 1
ATOM 850 C C . LEU A 1 106 ? -10.293 0.756 3.457 1.00 89.12 106 LEU A C 1
ATOM 852 O O . LEU A 1 106 ? -11.515 0.618 3.470 1.00 89.12 106 LEU A O 1
ATOM 856 N N . TYR A 1 107 ? -9.706 1.893 3.107 1.00 87.31 107 TYR A N 1
ATOM 857 C CA . TYR A 1 107 ? -10.456 3.106 2.806 1.00 87.31 107 TYR A CA 1
ATOM 858 C C . TYR A 1 107 ? -10.030 3.686 1.464 1.00 87.31 107 TYR A C 1
ATOM 860 O O . TYR A 1 107 ? -8.845 3.928 1.242 1.00 87.31 107 TYR A O 1
ATOM 868 N N . PHE A 1 108 ? -11.005 3.897 0.584 1.00 85.38 108 PHE A N 1
ATOM 869 C CA . PHE A 1 108 ? -10.822 4.601 -0.678 1.00 85.38 108 PHE A CA 1
ATOM 870 C C . PHE A 1 108 ? -11.422 6.004 -0.570 1.00 85.38 108 PHE A C 1
ATOM 872 O O . PHE A 1 108 ? -12.571 6.148 -0.145 1.00 85.38 108 PHE A O 1
ATOM 879 N N . CYS A 1 109 ? -10.662 7.029 -0.946 1.00 85.06 109 CYS A N 1
ATOM 880 C CA . CYS A 1 109 ? -11.102 8.422 -0.878 1.00 85.06 109 CYS A CA 1
ATOM 881 C C . CYS A 1 109 ? -10.524 9.280 -2.007 1.00 85.06 109 CYS A C 1
ATOM 883 O O . CYS A 1 109 ? -9.619 8.870 -2.728 1.00 85.06 109 CYS A O 1
ATOM 885 N N . CYS A 1 110 ? -11.073 10.484 -2.170 1.00 84.56 110 CYS A N 1
ATOM 886 C CA . CYS A 1 110 ? -10.584 11.457 -3.153 1.00 84.56 110 CYS A CA 1
ATOM 887 C C . CYS A 1 110 ? -9.606 12.487 -2.568 1.00 84.56 110 CYS A C 1
ATOM 889 O O . CYS A 1 110 ? -8.968 13.202 -3.325 1.00 84.56 110 CYS A O 1
ATOM 891 N N . GLN A 1 111 ? -9.515 12.588 -1.242 1.00 86.75 111 GLN A N 1
ATOM 892 C CA . GLN A 1 111 ? -8.668 13.552 -0.535 1.00 86.75 111 GLN A CA 1
ATOM 893 C C . GLN A 1 111 ? -8.296 13.021 0.856 1.00 86.75 111 GLN A C 1
ATOM 895 O O . GLN A 1 111 ? -8.982 12.139 1.389 1.00 86.75 111 GLN A O 1
ATOM 900 N N . MET A 1 112 ? -7.225 13.564 1.434 1.00 88.50 112 MET A N 1
ATOM 901 C CA . MET A 1 112 ? -6.744 13.263 2.783 1.00 88.50 112 MET A CA 1
ATOM 902 C C . MET A 1 112 ? -5.965 14.460 3.349 1.00 88.50 112 MET A C 1
ATOM 904 O O . MET A 1 112 ? -5.538 15.320 2.581 1.00 88.50 112 MET A O 1
ATOM 908 N N . THR A 1 113 ? -5.773 14.499 4.670 1.00 90.25 113 THR A N 1
ATOM 909 C CA . THR A 1 113 ? -4.871 15.443 5.351 1.00 90.25 113 THR A CA 1
ATOM 910 C C . THR A 1 113 ? -3.943 14.714 6.318 1.00 90.25 113 THR A C 1
ATOM 912 O O . THR A 1 113 ? -4.291 13.647 6.839 1.00 90.25 113 THR A O 1
ATOM 915 N N . ASN A 1 114 ? -2.781 15.302 6.594 1.00 86.56 114 ASN A N 1
ATOM 916 C CA . ASN A 1 114 ? -1.848 14.832 7.609 1.00 86.56 114 ASN A CA 1
ATOM 917 C C . ASN A 1 114 ? -2.491 14.846 9.004 1.00 86.56 114 ASN A C 1
ATOM 919 O O . ASN A 1 114 ? -2.441 13.838 9.712 1.00 86.56 114 ASN A O 1
ATOM 923 N N . ASP A 1 115 ? -3.206 15.920 9.360 1.00 87.31 115 ASP A N 1
ATOM 924 C CA . ASP A 1 115 ? -3.919 16.022 10.642 1.00 87.31 115 ASP A CA 1
ATOM 925 C C . ASP A 1 115 ? -4.946 14.891 10.829 1.00 87.31 115 ASP A C 1
ATOM 927 O O . ASP A 1 115 ? -5.055 14.304 11.912 1.00 87.31 115 ASP A O 1
ATOM 931 N N . ALA A 1 116 ? -5.655 14.501 9.762 1.00 89.31 116 ALA A N 1
ATOM 932 C CA . ALA A 1 116 ? -6.577 13.374 9.815 1.00 89.31 116 ALA A CA 1
ATOM 933 C C . ALA A 1 116 ? -5.842 12.052 10.068 1.00 89.31 116 ALA A C 1
ATOM 935 O O . ALA A 1 116 ? -6.280 11.270 10.917 1.00 89.31 116 ALA A O 1
ATOM 936 N N . LEU A 1 117 ? -4.720 11.801 9.384 1.00 88.81 117 LEU A N 1
ATOM 937 C CA . LEU A 1 117 ? -3.897 10.604 9.592 1.00 88.81 117 LEU A CA 1
ATOM 938 C C . LEU A 1 117 ? -3.345 10.538 11.021 1.00 88.81 117 LEU A C 1
ATOM 940 O O . LEU A 1 117 ? -3.481 9.505 11.685 1.00 88.81 117 LEU A O 1
ATOM 944 N N . VAL A 1 118 ? -2.798 11.647 11.525 1.00 85.00 118 VAL A N 1
ATOM 945 C CA . VAL A 1 118 ? -2.297 11.775 12.901 1.00 85.00 118 VAL A CA 1
ATOM 946 C C . VAL A 1 118 ? -3.421 11.535 13.906 1.00 85.00 118 VAL A C 1
ATOM 948 O O . VAL A 1 118 ? -3.254 10.778 14.866 1.00 85.00 118 VAL A O 1
ATOM 951 N N . THR A 1 119 ? -4.596 12.118 13.675 1.00 85.38 119 THR A N 1
ATOM 952 C CA . THR A 1 119 ? -5.776 11.931 14.523 1.00 85.38 119 THR A CA 1
ATOM 953 C C . THR A 1 119 ? -6.233 10.472 14.542 1.00 85.38 119 THR A C 1
ATOM 955 O O . THR A 1 119 ? -6.492 9.923 15.615 1.00 85.38 119 THR A O 1
ATOM 958 N N . ILE A 1 120 ? -6.287 9.799 13.388 1.00 88.31 120 ILE A N 1
ATOM 959 C CA . ILE A 1 120 ? -6.649 8.376 13.296 1.00 88.31 120 ILE A CA 1
ATOM 960 C C . ILE A 1 120 ? -5.638 7.513 14.057 1.00 88.31 120 ILE A C 1
ATOM 962 O O . ILE A 1 120 ? -6.048 6.646 14.835 1.00 88.31 120 ILE A O 1
ATOM 966 N N . ALA A 1 121 ? -4.339 7.768 13.876 1.00 86.19 121 ALA A N 1
ATOM 967 C CA . ALA A 1 121 ? -3.267 7.041 14.552 1.00 86.19 121 ALA A CA 1
ATOM 968 C C . ALA A 1 121 ? -3.331 7.213 16.080 1.00 86.19 121 ALA A C 1
ATOM 970 O O . ALA A 1 121 ? -3.274 6.227 16.816 1.00 86.19 121 ALA A O 1
ATOM 971 N N . ARG A 1 122 ? -3.539 8.448 16.562 1.00 86.81 122 ARG A N 1
ATOM 972 C CA . ARG A 1 122 ? -3.718 8.753 17.994 1.00 86.81 122 ARG A CA 1
ATOM 973 C C . ARG A 1 122 ? -4.958 8.083 18.571 1.00 86.81 122 ARG A C 1
ATOM 975 O O . ARG A 1 122 ? -4.909 7.526 19.664 1.00 86.81 122 ARG A O 1
ATOM 982 N N . ASN A 1 123 ? -6.065 8.106 17.834 1.00 85.62 123 ASN A N 1
ATOM 983 C CA . ASN A 1 123 ? -7.300 7.486 18.286 1.00 85.62 123 ASN A CA 1
ATOM 984 C C . ASN A 1 123 ? -7.163 5.962 18.359 1.00 85.62 123 ASN A C 1
ATOM 986 O O . ASN A 1 123 ? -7.672 5.355 19.305 1.00 85.62 123 ASN A O 1
ATOM 990 N N . ARG A 1 124 ? -6.516 5.324 17.375 1.00 86.44 124 ARG A N 1
ATOM 991 C CA . ARG A 1 124 ? -6.449 3.861 17.210 1.00 86.44 124 ARG A CA 1
ATOM 992 C C . ARG A 1 124 ? -4.997 3.342 17.223 1.00 86.44 124 ARG A C 1
ATOM 994 O O . ARG A 1 124 ? -4.529 2.830 16.208 1.00 86.44 124 ARG A O 1
ATOM 1001 N N . PRO A 1 125 ? -4.315 3.344 18.385 1.00 86.19 125 PRO A N 1
ATOM 1002 C CA . PRO A 1 125 ? -2.943 2.832 18.500 1.00 86.19 125 PRO A CA 1
ATOM 1003 C C . PRO A 1 125 ? -2.843 1.308 18.307 1.00 86.19 125 PRO A C 1
ATOM 1005 O O . PRO A 1 125 ? -1.778 0.787 18.000 1.00 86.19 125 PRO A O 1
ATOM 1008 N N . ASN A 1 126 ? -3.960 0.586 18.460 1.00 84.38 126 ASN A N 1
ATOM 1009 C CA . ASN A 1 126 ? -4.041 -0.870 18.291 1.00 84.38 126 ASN A CA 1
ATOM 1010 C C . ASN A 1 126 ? -4.430 -1.293 16.860 1.00 84.38 126 ASN A C 1
ATOM 1012 O O . ASN A 1 126 ? -4.915 -2.411 16.664 1.00 84.38 126 ASN A O 1
ATOM 1016 N N . MET A 1 127 ? -4.290 -0.402 15.871 1.00 85.50 127 MET A N 1
ATOM 1017 C CA . MET A 1 127 ? -4.555 -0.724 14.468 1.00 85.50 127 MET A CA 1
ATOM 1018 C C . MET A 1 127 ? -3.562 -1.787 13.983 1.00 85.50 127 MET A C 1
ATOM 1020 O O . MET A 1 127 ? -2.353 -1.611 14.093 1.00 85.50 127 MET A O 1
ATOM 1024 N N . ILE A 1 128 ? -4.075 -2.895 13.449 1.00 87.69 128 ILE A N 1
ATOM 1025 C CA . ILE A 1 128 ? -3.267 -4.019 12.949 1.00 87.69 128 ILE A CA 1
ATOM 1026 C C . ILE A 1 128 ? -3.085 -3.906 11.436 1.00 87.69 128 ILE A C 1
ATOM 1028 O O . ILE A 1 128 ? -2.027 -4.226 10.903 1.00 87.69 128 ILE A O 1
ATOM 1032 N N . GLN A 1 129 ? -4.122 -3.449 10.736 1.00 87.62 129 GLN A N 1
ATOM 1033 C CA . GLN A 1 129 ? -4.121 -3.320 9.289 1.00 87.62 129 GLN A CA 1
ATOM 1034 C C . GLN A 1 129 ? -4.684 -1.960 8.890 1.00 87.62 129 GLN A C 1
ATOM 1036 O O . GLN A 1 129 ? -5.827 -1.632 9.200 1.00 87.62 129 GLN A O 1
ATOM 1041 N N . PHE A 1 130 ? -3.898 -1.189 8.149 1.00 88.75 130 PHE A N 1
ATOM 1042 C CA . PHE A 1 130 ? -4.323 0.095 7.613 1.00 88.75 130 PHE A CA 1
ATOM 1043 C C . PHE A 1 130 ? -3.967 0.167 6.133 1.00 88.75 130 PHE A C 1
ATOM 1045 O O . PHE A 1 130 ? -2.806 0.035 5.756 1.00 88.75 130 PHE A O 1
ATOM 1052 N N . ARG A 1 131 ? -4.982 0.318 5.283 1.00 89.50 131 ARG A N 1
ATOM 1053 C CA . ARG A 1 131 ? -4.834 0.470 3.838 1.00 89.50 131 ARG A CA 1
ATOM 1054 C C . ARG A 1 131 ? -5.631 1.681 3.389 1.00 89.50 131 ARG A C 1
ATOM 1056 O O . ARG A 1 131 ? -6.859 1.675 3.458 1.00 89.50 131 ARG A O 1
ATOM 1063 N N . LEU A 1 132 ? -4.919 2.686 2.909 1.00 89.19 132 LEU A N 1
ATOM 1064 C CA . LEU A 1 132 ? -5.489 3.896 2.345 1.00 89.19 132 LEU A CA 1
ATOM 1065 C C . LEU A 1 132 ? -5.208 3.923 0.843 1.00 89.19 132 LEU A C 1
ATOM 1067 O O . LEU A 1 132 ? -4.087 3.648 0.424 1.00 89.19 132 LEU A O 1
ATOM 1071 N N . CYS A 1 133 ? -6.223 4.231 0.043 1.00 86.81 133 CYS A N 1
ATOM 1072 C CA . CYS A 1 133 ? -6.091 4.438 -1.392 1.00 86.81 133 CYS A CA 1
ATOM 1073 C C . CYS A 1 133 ? -6.754 5.764 -1.760 1.00 86.81 133 CYS A C 1
ATOM 1075 O O . CYS A 1 133 ? -7.963 5.928 -1.595 1.00 86.81 133 CYS A O 1
ATOM 1077 N N . ILE A 1 134 ? -5.946 6.709 -2.232 1.00 85.31 134 ILE A N 1
ATOM 1078 C CA . ILE A 1 134 ? -6.418 7.988 -2.756 1.00 85.31 134 ILE A CA 1
ATOM 1079 C C . ILE A 1 134 ? -6.491 7.847 -4.275 1.00 85.31 134 ILE A C 1
ATOM 1081 O O . ILE A 1 134 ? -5.555 7.318 -4.871 1.00 85.31 134 ILE A O 1
ATOM 1085 N N . PHE A 1 135 ? -7.616 8.230 -4.884 1.00 80.19 135 PHE A N 1
ATOM 1086 C CA . PHE A 1 135 ? -7.860 7.949 -6.307 1.00 80.19 135 PHE A CA 1
ATOM 1087 C C . PHE A 1 135 ? -6.839 8.585 -7.241 1.00 80.19 135 PHE A C 1
ATOM 1089 O O . PHE A 1 135 ? -6.425 7.941 -8.201 1.00 80.19 135 PHE A O 1
ATOM 1096 N N . GLU A 1 136 ? -6.455 9.826 -6.964 1.00 80.44 136 GLU A N 1
ATOM 1097 C CA . GLU A 1 136 ? -5.474 10.530 -7.775 1.00 80.44 136 GLU A CA 1
ATOM 1098 C C . GLU A 1 136 ? -4.065 10.276 -7.199 1.00 80.44 136 GLU A C 1
ATOM 1100 O O . GLU A 1 136 ? -3.830 10.534 -6.008 1.00 80.44 136 GLU A O 1
ATOM 1105 N N . PRO A 1 137 ? -3.125 9.733 -7.996 1.00 77.00 137 PRO A N 1
ATOM 1106 C CA . PRO A 1 137 ? -1.748 9.524 -7.560 1.00 77.00 137 PRO A CA 1
ATOM 1107 C C . PRO A 1 137 ? -1.099 10.827 -7.085 1.00 77.00 137 PRO A C 1
ATOM 1109 O O . PRO A 1 137 ? -1.399 11.898 -7.602 1.00 77.00 137 PRO A O 1
ATOM 1112 N N . GLN A 1 138 ? -0.193 10.735 -6.106 1.00 76.12 138 GLN A N 1
ATOM 1113 C CA . GLN A 1 138 ? 0.576 11.881 -5.591 1.00 76.12 138 GLN A CA 1
ATOM 1114 C C . GLN A 1 138 ? -0.279 13.059 -5.078 1.00 76.12 138 GLN A C 1
ATOM 1116 O O . GLN A 1 138 ? 0.211 14.181 -4.976 1.00 76.12 138 GLN A O 1
ATOM 1121 N N . THR A 1 139 ? -1.544 12.813 -4.718 1.00 82.25 139 THR A N 1
ATOM 1122 C CA . THR A 1 139 ? -2.407 13.834 -4.108 1.00 82.25 139 THR A CA 1
ATOM 1123 C C . THR A 1 139 ? -1.803 14.314 -2.782 1.00 82.25 139 THR A C 1
ATOM 1125 O O . THR A 1 139 ? -1.634 13.484 -1.880 1.00 82.25 139 THR A O 1
ATOM 1128 N N . PRO A 1 140 ? -1.492 15.616 -2.634 1.00 85.44 140 PRO A N 1
ATOM 1129 C CA . PRO A 1 140 ? -0.988 16.166 -1.380 1.00 85.44 140 PRO A CA 1
ATOM 1130 C C . PRO A 1 140 ? -2.110 16.306 -0.342 1.00 85.44 140 PRO A C 1
ATOM 1132 O O . PRO A 1 140 ? -3.293 16.099 -0.631 1.00 85.44 140 PRO A O 1
ATOM 1135 N N . ASP A 1 141 ? -1.742 16.704 0.872 1.00 89.19 141 ASP A N 1
ATOM 1136 C CA . ASP A 1 141 ? -2.684 17.261 1.834 1.00 89.19 141 ASP A CA 1
ATOM 1137 C C . ASP A 1 141 ? -3.448 18.418 1.175 1.00 89.19 141 ASP A C 1
ATOM 1139 O O . ASP A 1 141 ? -2.858 19.396 0.717 1.00 89.19 141 ASP A O 1
ATOM 1143 N N . TYR A 1 142 ? -4.774 18.315 1.092 1.00 88.94 142 TYR A N 1
ATOM 1144 C CA . TYR A 1 142 ? -5.561 19.313 0.363 1.00 88.94 142 TYR A CA 1
ATOM 1145 C C . TYR A 1 142 ? -5.665 20.667 1.093 1.00 88.94 142 TYR A C 1
ATOM 1147 O O . TYR A 1 142 ? -6.126 21.641 0.495 1.00 88.94 142 TYR A O 1
ATOM 1155 N N . LEU A 1 143 ? -5.285 20.734 2.375 1.00 89.00 143 LEU A N 1
ATOM 1156 C CA . LEU A 1 143 ? -5.260 21.956 3.177 1.00 89.00 143 LEU A CA 1
ATOM 1157 C C . LEU A 1 143 ? -3.877 22.603 3.176 1.00 89.00 143 LEU A C 1
ATOM 1159 O O . LEU A 1 143 ? -3.778 23.805 2.941 1.00 89.00 143 LEU A O 1
ATOM 1163 N N . THR A 1 144 ? -2.825 21.832 3.459 1.00 87.94 144 THR A N 1
ATOM 1164 C CA . THR A 1 144 ? -1.460 22.378 3.562 1.00 87.94 144 THR A CA 1
ATOM 1165 C C . THR A 1 144 ? -0.722 22.386 2.226 1.00 87.94 144 THR A C 1
ATOM 1167 O O . THR A 1 144 ? 0.260 23.108 2.083 1.00 87.94 144 THR A O 1
ATOM 1170 N N . LEU A 1 145 ? -1.206 21.620 1.240 1.00 86.81 145 LEU A N 1
ATOM 1171 C CA . LEU A 1 145 ? -0.540 21.331 -0.037 1.00 86.81 145 LEU A CA 1
ATOM 1172 C C . LEU A 1 145 ? 0.804 20.615 0.118 1.00 86.81 145 LEU A C 1
ATOM 1174 O O . LEU A 1 145 ? 1.536 20.443 -0.856 1.00 86.81 145 LEU A O 1
ATOM 1178 N N . GLU A 1 146 ? 1.118 20.170 1.329 1.00 83.50 146 GLU A N 1
ATOM 1179 C CA . GLU A 1 146 ? 2.312 19.399 1.599 1.00 83.50 146 GLU A CA 1
ATOM 1180 C C . GLU A 1 146 ? 2.070 17.915 1.295 1.00 83.50 146 GLU A C 1
ATOM 1182 O O . GLU A 1 146 ? 0.930 17.439 1.292 1.00 83.50 146 GLU A O 1
ATOM 1187 N N . PRO A 1 147 ? 3.132 17.138 1.062 1.00 79.88 147 PRO A N 1
ATOM 1188 C CA . PRO A 1 147 ? 3.039 15.686 1.034 1.00 79.88 147 PRO A CA 1
ATOM 1189 C C . PRO A 1 147 ? 2.337 15.112 2.283 1.00 79.88 147 PRO A C 1
ATOM 1191 O O . PRO A 1 147 ? 2.458 15.649 3.386 1.00 79.88 147 PRO A O 1
ATOM 1194 N N . LEU A 1 148 ? 1.633 13.981 2.137 1.00 77.94 148 LEU A N 1
ATOM 1195 C CA . LEU A 1 148 ? 0.933 13.284 3.239 1.00 77.94 148 LEU A CA 1
ATOM 1196 C C . LEU A 1 148 ? 1.877 12.596 4.254 1.00 77.94 148 LEU A C 1
ATOM 1198 O O . LEU A 1 148 ? 1.477 11.701 5.003 1.00 77.94 148 LEU A O 1
ATOM 1202 N N . ASP A 1 149 ? 3.141 12.997 4.253 1.00 68.12 149 ASP A N 1
ATOM 1203 C CA . ASP A 1 149 ? 4.188 12.627 5.194 1.00 68.12 149 ASP A CA 1
ATOM 1204 C C . ASP A 1 149 ? 4.928 13.839 5.774 1.00 68.12 149 ASP A C 1
ATOM 1206 O O . ASP A 1 149 ? 5.893 13.669 6.519 1.00 68.12 149 ASP A O 1
ATOM 1210 N N . ALA A 1 150 ? 4.468 15.060 5.492 1.00 57.81 150 ALA A N 1
ATOM 1211 C CA . ALA A 1 150 ? 5.106 16.284 5.965 1.00 57.81 150 ALA A CA 1
ATOM 1212 C C . ALA A 1 150 ? 5.154 16.365 7.499 1.00 57.81 150 ALA A C 1
ATOM 1214 O O . ALA A 1 150 ? 6.226 16.592 8.069 1.00 57.81 150 ALA A O 1
ATOM 1215 N N . ASP A 1 151 ? 4.047 16.028 8.170 1.00 51.06 151 ASP A N 1
ATOM 1216 C CA . ASP A 1 151 ? 3.951 15.977 9.640 1.00 51.06 151 ASP A CA 1
ATOM 1217 C C . ASP A 1 151 ? 4.759 14.826 10.267 1.00 51.06 151 ASP A C 1
ATOM 1219 O O . ASP A 1 151 ? 4.957 14.781 11.483 1.00 51.06 151 ASP A O 1
ATOM 1223 N N . LEU A 1 152 ? 5.247 13.889 9.447 1.00 49.53 152 LEU A N 1
ATOM 1224 C CA . LEU A 1 152 ? 6.155 12.821 9.864 1.00 49.53 152 LEU A CA 1
ATOM 1225 C C . LEU A 1 152 ? 7.636 13.237 9.755 1.00 49.53 152 LEU A C 1
ATOM 1227 O O . LEU A 1 152 ? 8.519 12.455 10.099 1.00 49.53 152 LEU A O 1
ATOM 1231 N N . GLY A 1 153 ? 7.928 14.486 9.371 1.00 38.28 153 GLY A N 1
ATOM 1232 C CA . GLY A 1 153 ? 9.274 15.066 9.437 1.00 38.28 153 GLY A CA 1
ATOM 1233 C C . GLY A 1 153 ? 9.874 15.507 8.101 1.00 38.28 153 GLY A C 1
ATOM 1234 O O . GLY A 1 153 ? 11.094 15.447 7.951 1.00 38.28 153 GLY A O 1
ATOM 1235 N N . GLY A 1 154 ? 9.060 15.994 7.163 1.00 37.31 154 GLY A N 1
ATOM 1236 C CA . GLY A 1 154 ? 9.523 16.595 5.907 1.00 37.31 154 GLY A CA 1
ATOM 1237 C C . GLY A 1 154 ? 9.847 15.595 4.790 1.00 37.31 154 GLY A C 1
ATOM 1238 O O . GLY A 1 154 ? 9.949 14.396 5.031 1.00 37.31 154 GLY A O 1
ATOM 1239 N N . HIS A 1 155 ? 10.015 16.150 3.580 1.00 43.56 155 HIS A N 1
ATOM 1240 C CA . HIS A 1 155 ? 10.063 15.590 2.208 1.00 43.56 155 HIS A CA 1
ATOM 1241 C C . HIS A 1 155 ? 10.727 14.212 1.924 1.00 43.56 155 HIS A C 1
ATOM 1243 O O . HIS A 1 155 ? 10.722 13.786 0.775 1.00 43.56 155 HIS A O 1
ATOM 1249 N N . TYR A 1 156 ? 11.273 13.488 2.905 1.00 48.62 156 TYR A N 1
ATOM 1250 C CA . TYR A 1 156 ? 12.068 12.267 2.702 1.00 48.62 156 TYR A CA 1
ATOM 1251 C C . TYR A 1 156 ? 11.707 11.085 3.621 1.00 48.62 156 TYR A C 1
ATOM 1253 O O . TYR A 1 156 ? 12.503 10.149 3.740 1.00 48.62 156 TYR A O 1
ATOM 1261 N N . ARG A 1 157 ? 10.561 11.088 4.323 1.00 58.06 157 ARG A N 1
ATOM 1262 C CA . ARG A 1 157 ? 10.475 10.314 5.577 1.00 58.06 157 ARG A CA 1
ATOM 1263 C C . ARG A 1 157 ? 9.334 9.322 5.774 1.00 58.06 157 ARG A C 1
ATOM 1265 O O . ARG A 1 157 ? 9.395 8.641 6.793 1.00 58.06 157 ARG A O 1
ATOM 1272 N N . VAL A 1 158 ? 8.400 9.072 4.839 1.00 63.78 158 VAL A N 1
ATOM 1273 C CA . VAL A 1 158 ? 7.471 7.910 4.998 1.00 63.78 158 VAL A CA 1
ATOM 1274 C C . VAL A 1 158 ? 8.250 6.638 5.335 1.00 63.78 158 VAL A C 1
ATOM 1276 O O . VAL A 1 158 ? 7.977 5.957 6.321 1.00 63.78 158 VAL A O 1
ATOM 1279 N N . PHE A 1 159 ? 9.262 6.332 4.529 1.00 64.38 159 PHE A N 1
ATOM 1280 C CA . PHE A 1 159 ? 10.068 5.136 4.714 1.00 64.38 159 PHE A CA 1
ATOM 1281 C C . PHE A 1 159 ? 10.935 5.180 5.973 1.00 64.38 159 PHE A C 1
ATOM 1283 O O . PHE A 1 159 ? 11.084 4.151 6.626 1.00 64.38 159 PHE A O 1
ATOM 1290 N N . GLU A 1 160 ? 11.467 6.345 6.345 1.00 65.69 160 GLU A N 1
ATOM 1291 C CA . GLU A 1 160 ? 12.243 6.512 7.577 1.00 65.69 160 GLU A CA 1
ATOM 1292 C C . GLU A 1 160 ? 11.370 6.311 8.819 1.00 65.69 160 GLU A C 1
ATOM 1294 O O . GLU A 1 160 ? 11.720 5.535 9.707 1.00 65.69 160 GLU A O 1
ATOM 1299 N N . CYS A 1 161 ? 10.189 6.924 8.857 1.00 66.69 161 CYS A N 1
ATOM 1300 C CA . CYS A 1 161 ? 9.240 6.782 9.952 1.00 66.69 161 CYS A CA 1
ATOM 1301 C C . CYS A 1 161 ? 8.723 5.353 10.069 1.00 66.69 161 CYS A C 1
ATOM 1303 O O . CYS A 1 161 ? 8.684 4.804 11.170 1.00 66.69 161 CYS A O 1
ATOM 1305 N N . ILE A 1 162 ? 8.376 4.707 8.954 1.00 71.00 162 ILE A N 1
ATOM 1306 C CA . ILE A 1 162 ? 7.988 3.295 8.988 1.00 71.00 162 ILE A CA 1
ATOM 1307 C C . ILE A 1 162 ? 9.197 2.437 9.409 1.00 71.00 162 ILE A C 1
ATOM 1309 O O . ILE A 1 162 ? 9.053 1.541 10.237 1.00 71.00 162 ILE A O 1
ATOM 1313 N N . GLY A 1 163 ? 10.402 2.722 8.908 1.00 66.69 163 GLY A N 1
ATOM 1314 C CA . GLY A 1 163 ? 11.674 2.102 9.310 1.00 66.69 163 GLY A CA 1
ATOM 1315 C C . GLY A 1 163 ? 11.935 2.157 10.815 1.00 66.69 163 GLY A C 1
ATOM 1316 O O . GLY A 1 163 ? 12.330 1.159 11.429 1.00 66.69 163 GLY A O 1
ATOM 1317 N N . PHE A 1 164 ? 11.685 3.314 11.422 1.00 69.38 164 PHE A N 1
ATOM 1318 C CA . PHE A 1 164 ? 11.948 3.575 12.831 1.00 69.38 164 PHE A CA 1
ATOM 1319 C C . PHE A 1 164 ? 10.835 3.043 13.745 1.00 69.38 164 PHE A C 1
ATOM 1321 O O . PHE A 1 164 ? 11.121 2.381 14.743 1.00 69.38 164 PHE A O 1
ATOM 1328 N N . HIS A 1 165 ? 9.568 3.269 13.391 1.00 73.12 165 HIS A N 1
ATOM 1329 C CA . HIS A 1 165 ? 8.425 2.999 14.268 1.00 73.12 165 HIS A CA 1
ATOM 1330 C C . HIS A 1 165 ? 7.733 1.653 14.008 1.00 73.12 165 HIS A C 1
ATOM 1332 O O . HIS A 1 165 ? 7.194 1.049 14.936 1.00 73.12 165 HIS A O 1
ATOM 1338 N N . ALA A 1 166 ? 7.745 1.135 12.778 1.00 73.69 166 ALA A N 1
ATOM 1339 C CA . ALA A 1 166 ? 6.935 -0.020 12.387 1.00 73.69 166 ALA A CA 1
ATOM 1340 C C . ALA A 1 166 ? 7.690 -1.360 12.517 1.00 73.69 166 ALA A C 1
ATOM 1342 O O . ALA A 1 166 ? 7.672 -2.199 11.620 1.00 73.69 166 ALA A O 1
ATOM 1343 N N . LYS A 1 167 ? 8.327 -1.611 13.670 1.00 75.94 167 LYS A N 1
ATOM 1344 C CA . LYS A 1 167 ? 9.146 -2.824 13.912 1.00 75.94 167 LYS A CA 1
ATOM 1345 C C . LYS A 1 167 ? 8.380 -4.152 13.814 1.00 75.94 167 LYS A C 1
ATOM 1347 O O . LYS A 1 167 ? 8.977 -5.202 13.582 1.00 75.94 167 LY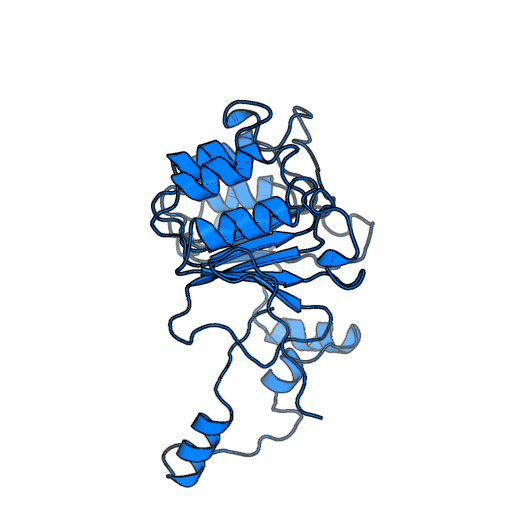S A O 1
ATOM 1352 N N . LYS A 1 168 ? 7.054 -4.107 13.974 1.00 79.38 168 LYS A N 1
ATOM 1353 C CA . LYS A 1 168 ? 6.142 -5.260 13.865 1.00 79.38 168 LYS A CA 1
ATOM 1354 C C . LYS A 1 168 ? 5.460 -5.370 12.494 1.00 79.38 168 LYS A C 1
ATOM 1356 O O . LYS A 1 168 ? 4.557 -6.186 12.336 1.00 79.38 168 LYS A O 1
ATOM 1361 N N . LEU A 1 169 ? 5.828 -4.531 11.523 1.00 78.31 169 LEU A N 1
ATOM 1362 C CA . LEU A 1 169 ? 5.206 -4.534 10.203 1.00 78.31 169 LEU A CA 1
ATOM 1363 C C . LEU A 1 169 ? 5.642 -5.769 9.409 1.00 78.31 169 LEU A C 1
ATOM 1365 O O . LEU A 1 169 ? 6.823 -5.955 9.128 1.00 78.31 169 LEU A O 1
ATOM 1369 N N . GLU A 1 170 ? 4.676 -6.608 9.037 1.00 81.81 170 GLU A N 1
ATOM 1370 C CA . GLU A 1 170 ? 4.936 -7.811 8.237 1.00 81.81 170 GLU A CA 1
ATOM 1371 C C . GLU A 1 170 ? 4.674 -7.600 6.742 1.00 81.81 170 GLU A C 1
ATOM 1373 O O . GLU A 1 170 ? 5.318 -8.234 5.907 1.00 81.81 170 GLU A O 1
ATOM 1378 N N . VAL A 1 171 ? 3.716 -6.742 6.387 1.00 81.00 171 VAL A N 1
ATOM 1379 C CA . VAL A 1 171 ? 3.282 -6.543 5.000 1.00 81.00 171 VAL A CA 1
ATOM 1380 C C . VAL A 1 171 ? 3.132 -5.061 4.721 1.00 81.00 171 VAL A C 1
ATOM 1382 O O . VAL A 1 171 ? 2.401 -4.372 5.431 1.00 81.00 171 VAL A O 1
ATOM 1385 N N . ILE A 1 172 ? 3.758 -4.596 3.645 1.00 83.38 172 ILE A N 1
ATOM 1386 C CA . ILE A 1 172 ? 3.582 -3.236 3.145 1.00 83.38 172 ILE A CA 1
ATOM 1387 C C . ILE A 1 172 ? 3.398 -3.247 1.627 1.00 83.38 172 ILE A C 1
ATOM 1389 O O . ILE A 1 172 ? 3.994 -4.055 0.917 1.00 83.38 172 ILE A O 1
ATOM 1393 N N . SER A 1 173 ? 2.524 -2.369 1.145 1.00 83.94 173 SER A N 1
ATOM 1394 C CA . SER A 1 173 ? 2.255 -2.158 -0.274 1.00 83.94 173 SER A CA 1
ATOM 1395 C C . SER A 1 173 ? 2.210 -0.654 -0.508 1.00 83.94 173 SER A C 1
ATOM 1397 O O . SER A 1 173 ? 1.460 0.041 0.182 1.00 83.94 173 SER A O 1
ATOM 1399 N N . LEU A 1 174 ? 3.050 -0.157 -1.411 1.00 81.38 174 LEU A N 1
ATOM 1400 C CA . LEU A 1 174 ? 3.207 1.263 -1.717 1.00 81.38 174 LEU A CA 1
ATOM 1401 C C . LEU A 1 174 ? 3.134 1.464 -3.228 1.00 81.38 174 LEU A C 1
ATOM 1403 O O . LEU A 1 174 ? 3.607 0.625 -3.993 1.00 81.38 174 LEU A O 1
ATOM 1407 N N . ALA A 1 175 ? 2.554 2.577 -3.660 1.00 79.31 175 ALA A N 1
ATOM 1408 C CA . ALA A 1 175 ? 2.563 2.959 -5.063 1.00 79.31 175 ALA A CA 1
ATOM 1409 C C . ALA A 1 175 ? 2.709 4.472 -5.204 1.00 79.31 175 ALA A C 1
ATOM 1411 O O . ALA A 1 175 ? 2.116 5.205 -4.412 1.00 79.31 175 ALA A O 1
ATOM 1412 N N . PHE A 1 176 ? 3.478 4.924 -6.198 1.00 74.00 176 PHE A N 1
ATOM 1413 C CA . PHE A 1 176 ? 3.697 6.349 -6.493 1.00 74.00 176 PHE A CA 1
ATOM 1414 C C . PHE A 1 176 ? 4.271 7.174 -5.322 1.00 74.00 176 PHE A C 1
ATOM 1416 O O . PHE A 1 176 ? 4.070 8.385 -5.254 1.00 74.00 176 PHE A O 1
ATOM 1423 N N . VAL A 1 177 ? 4.960 6.527 -4.377 1.00 71.25 177 VAL A N 1
ATOM 1424 C CA . VAL A 1 177 ? 5.581 7.176 -3.208 1.00 71.25 177 VAL A CA 1
ATOM 1425 C C . VAL A 1 177 ? 7.038 7.503 -3.511 1.00 71.25 177 VAL A C 1
ATOM 1427 O O . VAL A 1 177 ? 7.666 6.732 -4.230 1.00 71.25 177 VAL A O 1
ATOM 1430 N N . GLY A 1 178 ? 7.551 8.582 -2.904 1.00 68.38 178 GLY A N 1
ATOM 1431 C CA . GLY A 1 178 ? 8.965 8.959 -2.794 1.00 68.38 178 GLY A CA 1
ATOM 1432 C C . GLY A 1 178 ? 9.645 9.416 -4.088 1.00 68.38 178 GLY A C 1
ATOM 1433 O O . GLY A 1 178 ? 9.208 9.119 -5.197 1.00 68.38 178 GLY A O 1
ATOM 1434 N N . ASP A 1 179 ? 10.747 10.141 -3.924 1.00 68.19 179 ASP A N 1
ATOM 1435 C CA . ASP A 1 179 ? 11.524 10.773 -4.998 1.00 68.19 179 ASP A CA 1
ATOM 1436 C C . ASP A 1 179 ? 12.947 10.200 -5.141 1.00 68.19 179 ASP A C 1
ATOM 1438 O O . ASP A 1 179 ? 13.624 10.439 -6.140 1.00 68.19 179 ASP A O 1
ATOM 1442 N N . SER A 1 180 ? 13.398 9.418 -4.157 1.00 67.88 180 SER A N 1
ATOM 1443 C CA . SER A 1 180 ? 14.778 8.956 -4.031 1.00 67.88 180 SER A CA 1
ATOM 1444 C C . SER A 1 180 ? 14.869 7.545 -3.447 1.00 67.88 180 SER A C 1
ATOM 1446 O O . SER A 1 180 ? 14.000 7.065 -2.715 1.00 67.88 180 SER A O 1
ATOM 1448 N N . ASN A 1 181 ? 15.968 6.857 -3.758 1.00 66.62 181 ASN A N 1
ATOM 1449 C CA . ASN A 1 181 ? 16.260 5.501 -3.280 1.00 66.62 181 ASN A CA 1
ATOM 1450 C C . ASN A 1 181 ? 16.585 5.437 -1.775 1.00 66.62 181 ASN A C 1
ATOM 1452 O O . ASN A 1 181 ? 16.643 4.345 -1.204 1.00 66.62 181 ASN A O 1
ATOM 1456 N N . LEU A 1 182 ? 16.743 6.589 -1.113 1.00 67.38 182 LEU A N 1
ATOM 1457 C CA . LEU A 1 182 ? 17.000 6.683 0.323 1.00 67.38 182 LEU A CA 1
ATOM 1458 C C . LEU A 1 182 ? 15.879 6.024 1.140 1.00 67.38 182 LEU A C 1
ATOM 1460 O O . LEU A 1 182 ? 16.149 5.363 2.143 1.00 67.38 182 LEU A O 1
ATOM 1464 N N . GLY A 1 183 ? 14.632 6.105 0.665 1.00 66.50 183 GLY A N 1
ATOM 1465 C CA . GLY A 1 183 ? 13.502 5.433 1.301 1.00 66.50 183 GLY A CA 1
ATOM 1466 C C . GLY A 1 183 ? 13.681 3.913 1.388 1.00 66.50 183 GLY A C 1
ATOM 1467 O O . GLY A 1 183 ? 13.486 3.313 2.444 1.00 66.50 183 GLY A O 1
ATOM 1468 N N . LEU A 1 184 ? 14.160 3.278 0.317 1.00 69.88 184 LEU A N 1
ATOM 1469 C CA . LEU A 1 184 ? 14.433 1.838 0.315 1.00 69.88 184 LEU A CA 1
ATOM 1470 C C . LEU A 1 184 ? 15.589 1.434 1.233 1.00 69.88 184 LEU A C 1
ATOM 1472 O O . LEU A 1 184 ? 15.592 0.321 1.755 1.00 69.88 184 LEU A O 1
ATOM 1476 N N . HIS A 1 185 ? 16.540 2.328 1.496 1.00 70.25 185 HIS A N 1
ATOM 1477 C CA . HIS A 1 185 ? 17.575 2.070 2.493 1.00 70.25 185 HIS A CA 1
ATOM 1478 C C . HIS A 1 185 ? 16.954 1.895 3.892 1.00 70.25 185 HIS A C 1
ATOM 1480 O O . HIS A 1 185 ? 17.263 0.938 4.599 1.00 70.25 185 HIS A O 1
ATOM 1486 N N . TYR A 1 186 ? 15.993 2.735 4.280 1.00 67.69 186 TYR A N 1
ATOM 1487 C CA . TYR A 1 186 ? 15.287 2.561 5.557 1.00 67.69 186 TYR A CA 1
ATOM 1488 C C . TYR A 1 186 ? 14.454 1.274 5.618 1.00 67.69 186 TYR A C 1
ATOM 1490 O O . TYR A 1 186 ? 14.375 0.651 6.678 1.00 67.69 186 TYR A O 1
ATOM 1498 N N . VAL A 1 187 ? 13.895 0.835 4.485 1.00 66.88 187 VAL A N 1
ATOM 1499 C CA . VAL A 1 187 ? 13.238 -0.478 4.359 1.00 66.88 187 VAL A CA 1
ATOM 1500 C C . VAL A 1 187 ? 14.210 -1.619 4.653 1.00 66.88 187 VAL A C 1
ATOM 1502 O O . VAL A 1 187 ? 13.901 -2.511 5.442 1.00 66.88 187 VAL A O 1
ATOM 1505 N N . LEU A 1 188 ? 15.397 -1.567 4.046 1.00 66.00 188 LEU A N 1
ATOM 1506 C CA . LEU A 1 188 ? 16.431 -2.596 4.150 1.00 66.00 188 LEU A CA 1
ATOM 1507 C C . LEU A 1 188 ? 17.007 -2.746 5.560 1.00 66.00 188 LEU A C 1
ATOM 1509 O O . LEU A 1 188 ? 17.261 -3.865 5.997 1.00 66.00 188 LEU A O 1
ATOM 1513 N N . PHE A 1 189 ? 17.221 -1.634 6.264 1.00 65.31 189 PHE A N 1
ATOM 1514 C CA . PHE A 1 189 ? 17.872 -1.633 7.578 1.00 65.31 189 PHE A CA 1
ATOM 1515 C C . PHE A 1 189 ? 16.885 -1.597 8.756 1.00 65.31 189 PHE A C 1
ATOM 1517 O O . PHE A 1 189 ? 17.277 -1.850 9.893 1.00 65.31 189 PHE A O 1
ATOM 1524 N N . GLY A 1 190 ? 15.610 -1.276 8.516 1.00 65.69 190 GLY A N 1
ATOM 1525 C CA . GLY A 1 190 ? 14.633 -1.022 9.577 1.00 65.69 190 GLY A CA 1
ATOM 1526 C C . GLY A 1 190 ? 13.688 -2.177 9.922 1.00 65.69 190 GLY A C 1
ATOM 1527 O O . GLY A 1 190 ? 13.146 -2.170 11.034 1.00 65.69 190 GLY A O 1
ATOM 1528 N N . TRP A 1 191 ? 13.451 -3.134 9.012 1.00 70.44 191 TRP A N 1
ATOM 1529 C CA . TRP A 1 191 ? 12.298 -4.051 9.090 1.00 70.44 191 TRP A CA 1
ATOM 1530 C C . TRP A 1 191 ? 12.656 -5.538 9.235 1.00 70.44 191 TRP A C 1
ATOM 1532 O O . TRP A 1 191 ? 12.543 -6.332 8.303 1.00 70.44 191 TRP A O 1
ATOM 1542 N N . GLU A 1 192 ? 12.984 -5.954 10.456 1.00 72.19 192 GLU A N 1
ATOM 1543 C CA . GLU A 1 192 ? 13.303 -7.355 10.792 1.00 72.19 192 GLU A CA 1
ATOM 1544 C C . GLU A 1 192 ? 12.107 -8.314 10.588 1.00 72.19 192 GLU A C 1
ATOM 1546 O O . GLU A 1 192 ? 12.259 -9.462 10.151 1.00 72.19 192 GLU A O 1
ATOM 1551 N N . SER A 1 193 ? 10.889 -7.825 10.844 1.00 77.75 193 SER A N 1
ATOM 1552 C CA . SER A 1 193 ? 9.650 -8.614 10.774 1.00 77.75 193 SER A CA 1
ATOM 1553 C C . SER A 1 193 ? 9.039 -8.701 9.371 1.00 77.75 193 SER A C 1
ATOM 1555 O O . SER A 1 193 ? 8.070 -9.439 9.184 1.00 77.75 193 SER A O 1
ATOM 1557 N N . LEU A 1 194 ? 9.584 -7.991 8.373 1.00 75.12 194 LEU A N 1
ATOM 1558 C CA . LEU A 1 194 ? 8.969 -7.903 7.048 1.00 75.12 194 LEU A CA 1
ATOM 1559 C C . LEU A 1 194 ? 8.871 -9.284 6.397 1.00 75.12 194 LEU A C 1
ATOM 1561 O O . LEU A 1 194 ? 9.848 -10.029 6.319 1.00 75.12 194 LEU A O 1
ATOM 1565 N N . ARG A 1 195 ? 7.679 -9.632 5.926 1.00 79.75 195 ARG A N 1
ATOM 1566 C CA . ARG A 1 195 ? 7.384 -10.863 5.185 1.00 79.75 195 ARG A CA 1
ATOM 1567 C C . ARG A 1 195 ? 7.058 -10.586 3.732 1.00 79.75 195 ARG A C 1
ATOM 1569 O O . ARG A 1 195 ? 7.273 -11.468 2.909 1.00 79.75 195 ARG A O 1
ATOM 1576 N N . LYS A 1 196 ? 6.523 -9.406 3.424 1.00 83.31 196 LYS A N 1
ATOM 1577 C CA . LYS A 1 196 ? 6.100 -9.045 2.076 1.00 83.31 196 LYS A CA 1
ATOM 1578 C C . LYS A 1 196 ? 6.197 -7.540 1.840 1.00 83.31 196 LYS A C 1
ATOM 1580 O O . LYS A 1 196 ? 5.709 -6.756 2.653 1.00 83.31 196 LYS A O 1
ATOM 1585 N N . LEU A 1 197 ? 6.771 -7.163 0.705 1.00 82.88 197 LEU A N 1
ATOM 1586 C CA . LEU A 1 197 ? 6.874 -5.790 0.230 1.00 82.88 197 LEU A CA 1
ATOM 1587 C C . LEU A 1 197 ? 6.415 -5.738 -1.225 1.00 82.88 197 LEU A C 1
ATOM 1589 O O . LEU A 1 197 ? 6.932 -6.445 -2.081 1.00 82.88 197 LEU A O 1
ATOM 1593 N N . GLU A 1 198 ? 5.430 -4.895 -1.497 1.00 85.00 198 GLU A N 1
ATOM 1594 C CA . GLU A 1 198 ? 4.996 -4.570 -2.853 1.00 85.00 198 GLU A CA 1
ATOM 1595 C C . GLU A 1 198 ? 5.273 -3.086 -3.096 1.00 85.00 198 GLU A C 1
ATOM 1597 O O . GLU A 1 198 ? 4.854 -2.244 -2.300 1.00 85.00 198 GLU A O 1
ATOM 1602 N N . ILE A 1 199 ? 5.963 -2.759 -4.184 1.00 80.88 199 ILE A N 1
ATOM 1603 C CA . ILE A 1 199 ? 6.136 -1.380 -4.637 1.00 80.88 199 ILE A CA 1
ATOM 1604 C C . ILE A 1 199 ? 5.762 -1.307 -6.114 1.00 80.88 199 ILE A C 1
ATOM 1606 O O . ILE A 1 199 ? 6.269 -2.088 -6.914 1.00 80.88 199 ILE A O 1
ATOM 1610 N N . GLY A 1 200 ? 4.872 -0.392 -6.480 1.00 82.38 200 GLY A N 1
ATOM 1611 C CA . GLY A 1 200 ? 4.497 -0.141 -7.872 1.00 82.38 200 GLY A CA 1
ATOM 1612 C C . GLY A 1 200 ? 4.735 1.305 -8.273 1.00 82.38 200 GLY A C 1
ATOM 1613 O O . GLY A 1 200 ? 4.497 2.210 -7.478 1.00 82.38 200 GLY A O 1
ATOM 1614 N N . ASP A 1 201 ? 5.183 1.517 -9.506 1.00 76.94 201 ASP A N 1
ATOM 1615 C CA . ASP A 1 201 ? 5.201 2.827 -10.157 1.00 76.94 201 ASP A CA 1
ATOM 1616 C C . ASP A 1 201 ? 5.943 3.910 -9.340 1.00 76.94 201 ASP A C 1
ATOM 1618 O O . ASP A 1 201 ? 5.536 5.070 -9.266 1.00 76.94 201 ASP A O 1
ATOM 1622 N N . CYS A 1 202 ? 7.043 3.515 -8.688 1.00 75.25 202 CYS A N 1
ATOM 1623 C CA . CYS A 1 202 ? 7.909 4.396 -7.905 1.00 75.25 202 CYS A CA 1
ATOM 1624 C C . CYS A 1 202 ? 9.201 4.689 -8.687 1.00 75.25 202 CYS A C 1
ATOM 1626 O O . CYS A 1 202 ? 9.926 3.750 -9.026 1.00 75.25 202 CYS A O 1
ATOM 1628 N N . PRO A 1 203 ? 9.550 5.967 -8.933 1.00 74.44 203 PRO A N 1
ATOM 1629 C CA . PRO A 1 203 ? 10.650 6.338 -9.829 1.00 74.44 203 PRO A CA 1
ATOM 1630 C C . PRO A 1 203 ? 12.030 5.918 -9.309 1.00 74.44 203 PRO A C 1
ATOM 1632 O O . PRO A 1 203 ? 12.964 5.768 -10.090 1.00 74.44 203 PRO A O 1
ATOM 1635 N N . PHE A 1 204 ? 12.167 5.702 -8.000 1.00 75.62 204 PHE A N 1
ATOM 1636 C CA . PHE A 1 204 ? 13.423 5.281 -7.385 1.00 75.62 204 PHE A CA 1
ATOM 1637 C C . PHE A 1 204 ? 13.667 3.767 -7.427 1.00 75.62 204 PHE A C 1
ATOM 1639 O O . PHE A 1 204 ? 14.765 3.324 -7.088 1.00 75.62 204 PHE A O 1
ATOM 1646 N N . VAL A 1 205 ? 12.661 2.952 -7.769 1.00 79.56 205 VAL A N 1
ATOM 1647 C CA . VAL A 1 205 ? 12.820 1.494 -7.814 1.00 79.56 205 VAL A CA 1
ATOM 1648 C C . VAL A 1 205 ? 13.352 1.123 -9.185 1.00 79.56 205 VAL A C 1
ATOM 1650 O O . VAL A 1 205 ? 12.595 1.031 -10.142 1.00 79.56 205 VAL A O 1
ATOM 1653 N N . ASN A 1 206 ? 14.655 0.911 -9.284 1.00 85.31 206 ASN A N 1
ATOM 1654 C CA . ASN A 1 206 ? 15.321 0.481 -10.511 1.00 85.31 206 ASN A CA 1
ATOM 1655 C C . ASN A 1 206 ? 15.926 -0.923 -10.351 1.00 85.31 206 ASN A C 1
ATOM 1657 O O . ASN A 1 206 ? 15.866 -1.519 -9.267 1.00 85.31 206 ASN A O 1
ATOM 1661 N N . PHE A 1 207 ? 16.484 -1.476 -11.428 1.00 84.62 207 PHE A N 1
ATOM 1662 C CA . PHE A 1 207 ? 17.051 -2.826 -11.399 1.00 84.62 207 PHE A CA 1
ATOM 1663 C C . PHE A 1 207 ? 18.233 -2.943 -10.437 1.00 84.62 207 PHE A C 1
ATOM 1665 O O . PHE A 1 207 ? 18.287 -3.927 -9.700 1.00 84.62 207 PHE A O 1
ATOM 1672 N N . ASP A 1 208 ? 19.100 -1.930 -10.359 1.00 85.25 208 ASP A N 1
ATOM 1673 C CA . ASP A 1 208 ? 20.198 -1.886 -9.379 1.00 85.25 208 ASP A CA 1
ATOM 1674 C C . ASP A 1 208 ? 19.693 -2.056 -7.952 1.00 85.25 208 ASP A C 1
ATOM 1676 O O . ASP A 1 208 ? 20.202 -2.858 -7.165 1.00 85.25 208 ASP A O 1
ATOM 1680 N N . THR A 1 209 ? 18.624 -1.337 -7.626 1.00 83.75 209 THR A N 1
ATOM 1681 C CA . THR A 1 209 ? 18.028 -1.400 -6.300 1.00 83.75 209 THR A CA 1
ATOM 1682 C C . THR A 1 209 ? 17.398 -2.768 -6.048 1.00 83.75 209 THR A C 1
ATOM 1684 O O . THR A 1 209 ? 17.534 -3.311 -4.953 1.00 83.75 209 THR A O 1
ATOM 1687 N N . CYS A 1 210 ? 16.767 -3.378 -7.055 1.00 87.25 210 CYS A N 1
ATOM 1688 C CA . CYS A 1 210 ? 16.214 -4.730 -6.941 1.00 87.25 210 CYS A CA 1
ATOM 1689 C C . CYS A 1 210 ? 17.313 -5.791 -6.728 1.00 87.25 210 CYS A C 1
ATOM 1691 O O . CYS A 1 210 ? 17.136 -6.694 -5.908 1.00 87.25 210 CYS A O 1
ATOM 1693 N N . LYS A 1 211 ? 18.469 -5.655 -7.391 1.00 87.12 211 LYS A N 1
ATOM 1694 C CA . LYS A 1 211 ? 19.650 -6.508 -7.170 1.00 87.12 211 LYS A CA 1
ATOM 1695 C C . LYS A 1 211 ? 20.208 -6.347 -5.760 1.00 87.12 211 LYS A C 1
ATOM 1697 O O . LYS A 1 211 ? 20.431 -7.341 -5.070 1.00 87.12 211 LYS A O 1
ATOM 1702 N N . LEU A 1 212 ? 20.348 -5.106 -5.295 1.00 85.38 212 LEU A N 1
ATOM 1703 C CA . LEU A 1 212 ? 20.808 -4.814 -3.938 1.00 85.38 212 LEU A CA 1
ATOM 1704 C C . LEU A 1 212 ? 19.849 -5.374 -2.873 1.00 85.38 212 LEU A C 1
ATOM 1706 O O . LEU A 1 212 ? 20.300 -5.931 -1.872 1.00 85.38 212 LEU A O 1
ATOM 1710 N N . LEU A 1 213 ? 18.534 -5.267 -3.096 1.00 84.31 213 LEU A N 1
ATOM 1711 C CA . LEU A 1 213 ? 17.508 -5.862 -2.233 1.00 84.31 213 LEU A CA 1
ATOM 1712 C C . LEU A 1 213 ? 17.683 -7.381 -2.120 1.00 84.31 213 LEU A C 1
ATOM 1714 O O . LEU A 1 213 ? 17.664 -7.910 -1.009 1.00 84.31 213 LEU A O 1
ATOM 1718 N N . ALA A 1 214 ? 17.886 -8.070 -3.246 1.00 85.50 214 ALA A N 1
ATOM 1719 C CA . ALA A 1 214 ? 18.062 -9.521 -3.274 1.00 85.50 214 ALA A CA 1
ATOM 1720 C C . ALA A 1 214 ? 19.339 -9.966 -2.538 1.00 85.50 214 ALA A C 1
ATOM 1722 O O . ALA A 1 214 ? 19.304 -10.923 -1.766 1.00 85.50 214 ALA A O 1
ATOM 1723 N N . GLN A 1 215 ? 20.439 -9.223 -2.701 1.00 85.44 215 GLN A N 1
ATOM 1724 C CA . GLN A 1 215 ? 21.709 -9.477 -2.009 1.00 85.44 215 GLN A CA 1
ATOM 1725 C C . GLN A 1 215 ? 21.622 -9.229 -0.495 1.00 85.44 215 GLN A C 1
ATOM 1727 O O . GLN A 1 215 ? 22.215 -9.957 0.301 1.00 85.44 215 GLN A O 1
ATOM 1732 N N . LYS A 1 216 ? 20.895 -8.188 -0.071 1.00 81.56 216 LYS A N 1
ATOM 1733 C CA . LYS A 1 216 ? 20.764 -7.824 1.350 1.00 81.56 216 LYS A CA 1
ATOM 1734 C C . LYS A 1 216 ? 19.745 -8.676 2.099 1.00 81.56 216 LYS A C 1
ATOM 1736 O O . LYS A 1 216 ? 19.867 -8.820 3.314 1.00 81.56 216 LYS A O 1
ATOM 1741 N N . LEU A 1 217 ? 18.755 -9.233 1.403 1.00 76.50 217 LEU A N 1
ATOM 1742 C CA . LEU A 1 217 ? 17.666 -10.010 1.993 1.00 76.50 217 LEU A CA 1
ATOM 1743 C C . LEU A 1 217 ? 17.551 -11.390 1.316 1.00 76.50 217 LEU A C 1
ATOM 1745 O O . LEU A 1 217 ? 16.536 -11.668 0.678 1.00 76.50 217 LEU A O 1
ATOM 1749 N N . PRO A 1 218 ? 18.531 -12.300 1.508 1.00 72.19 218 PRO A N 1
ATOM 1750 C CA . PRO A 1 218 ? 18.589 -13.592 0.806 1.00 72.19 218 PRO A CA 1
ATOM 1751 C C . PRO A 1 218 ? 17.415 -14.543 1.120 1.00 72.19 218 PRO A C 1
ATOM 1753 O O . PRO A 1 218 ? 17.210 -15.536 0.431 1.00 72.19 218 PRO A O 1
ATOM 1756 N N . GLY A 1 219 ? 16.613 -14.247 2.151 1.00 74.00 219 GLY A N 1
ATOM 1757 C CA . GLY A 1 219 ? 15.380 -14.976 2.482 1.00 74.00 219 GLY A CA 1
ATOM 1758 C C . GLY A 1 219 ? 14.114 -14.463 1.780 1.00 74.00 219 GLY A C 1
ATOM 1759 O O . GLY A 1 219 ? 13.027 -14.984 2.044 1.00 74.00 219 GLY A O 1
ATOM 1760 N N . LEU A 1 220 ? 14.223 -13.427 0.942 1.00 77.25 220 LEU A N 1
ATOM 1761 C CA . LEU A 1 220 ? 13.129 -12.893 0.135 1.00 77.25 220 LEU A CA 1
ATOM 1762 C C . LEU A 1 220 ? 13.300 -13.300 -1.329 1.00 77.25 220 LEU A C 1
ATOM 1764 O O . LEU A 1 220 ? 14.359 -13.109 -1.918 1.00 77.25 220 LEU A O 1
ATOM 1768 N N . ASN A 1 221 ? 12.225 -13.783 -1.948 1.00 83.62 221 ASN A N 1
ATOM 1769 C CA . ASN A 1 221 ? 12.132 -13.773 -3.402 1.00 83.62 221 ASN A CA 1
ATOM 1770 C C . ASN A 1 221 ? 11.934 -12.327 -3.852 1.00 83.62 221 ASN A C 1
ATOM 1772 O O . ASN A 1 221 ? 11.043 -11.654 -3.335 1.00 83.62 221 ASN A O 1
ATOM 1776 N N . VAL A 1 222 ? 12.742 -11.876 -4.809 1.00 88.31 222 VAL A N 1
ATOM 1777 C CA . VAL A 1 222 ? 12.621 -10.564 -5.448 1.00 88.31 222 VAL A CA 1
ATOM 1778 C C . VAL A 1 222 ? 12.128 -10.778 -6.871 1.00 88.31 222 VAL A C 1
ATOM 1780 O O . VAL A 1 222 ? 12.851 -11.314 -7.708 1.00 88.31 222 VAL A O 1
ATOM 1783 N N . GLU A 1 223 ? 10.884 -10.391 -7.131 1.00 90.00 223 GLU A N 1
ATOM 1784 C CA . GLU A 1 223 ? 10.245 -10.482 -8.440 1.00 90.00 223 GLU A CA 1
ATOM 1785 C C . GLU A 1 223 ? 10.032 -9.079 -9.003 1.00 90.00 223 GLU A C 1
ATOM 1787 O O . GLU A 1 223 ? 9.364 -8.239 -8.397 1.00 90.00 223 GLU A O 1
ATOM 1792 N N . VAL A 1 224 ? 10.588 -8.828 -10.181 1.00 88.19 224 VAL A N 1
ATOM 1793 C CA . VAL A 1 224 ? 10.310 -7.632 -10.968 1.00 88.19 224 VAL A CA 1
ATOM 1794 C C . VAL A 1 224 ? 9.257 -7.984 -12.006 1.00 88.19 224 VAL A C 1
ATOM 1796 O O . VAL A 1 224 ? 9.438 -8.910 -12.791 1.00 88.19 224 VAL A O 1
ATOM 1799 N N . ILE A 1 225 ? 8.156 -7.246 -12.007 1.00 87.56 225 ILE A N 1
ATOM 1800 C CA . ILE A 1 225 ? 7.081 -7.375 -12.987 1.00 87.56 225 ILE A CA 1
ATOM 1801 C C . ILE A 1 225 ? 7.199 -6.160 -13.901 1.00 87.56 225 ILE A C 1
ATOM 1803 O O . ILE A 1 225 ? 7.010 -5.032 -13.445 1.00 87.56 225 ILE A O 1
ATOM 1807 N N . ASP A 1 226 ? 7.570 -6.390 -15.157 1.00 84.38 226 ASP A N 1
ATOM 1808 C CA . ASP A 1 226 ? 7.808 -5.331 -16.134 1.00 84.38 226 ASP A CA 1
ATOM 1809 C C . ASP A 1 226 ? 7.513 -5.832 -17.551 1.00 84.38 226 ASP A C 1
ATOM 1811 O O . ASP A 1 226 ? 8.149 -6.774 -18.039 1.00 84.38 226 ASP A O 1
ATOM 1815 N N . GLU A 1 227 ? 6.538 -5.202 -18.205 1.00 85.69 227 GLU A N 1
ATOM 1816 C CA . GLU A 1 227 ? 6.075 -5.582 -19.543 1.00 85.69 227 GLU A CA 1
ATOM 1817 C C . GLU A 1 227 ? 6.926 -4.978 -20.673 1.00 85.69 227 GLU A C 1
ATOM 1819 O O . GLU A 1 227 ? 6.792 -5.377 -21.831 1.00 85.69 227 GLU A O 1
ATOM 1824 N N . ARG A 1 228 ? 7.866 -4.073 -20.365 1.00 84.06 228 ARG A N 1
ATOM 1825 C CA . ARG A 1 228 ? 8.707 -3.370 -21.360 1.00 84.06 228 ARG A CA 1
ATOM 1826 C C . ARG A 1 228 ? 9.876 -4.207 -21.891 1.00 84.06 228 ARG A C 1
ATOM 1828 O O . ARG A 1 228 ? 10.790 -3.675 -22.518 1.00 84.06 228 ARG A O 1
ATOM 1835 N N . GLY A 1 229 ? 9.855 -5.514 -21.648 1.00 79.75 229 GLY A N 1
ATOM 1836 C CA . GLY A 1 229 ? 10.880 -6.456 -22.084 1.00 79.75 229 GLY A CA 1
ATOM 1837 C C . GLY A 1 229 ? 11.985 -6.693 -21.054 1.00 79.75 229 GLY A C 1
ATOM 1838 O O . GLY A 1 229 ? 11.915 -6.247 -19.904 1.00 79.75 229 GLY A O 1
ATOM 1839 N N . HIS A 1 230 ? 13.001 -7.450 -21.477 1.00 81.19 230 HIS A N 1
ATOM 1840 C CA . HIS A 1 230 ? 14.010 -8.010 -20.582 1.00 81.19 230 HIS A CA 1
ATOM 1841 C C . HIS A 1 230 ? 14.766 -6.917 -19.793 1.00 81.19 230 HIS A C 1
ATOM 1843 O O . HIS A 1 230 ? 15.183 -5.924 -20.394 1.00 81.19 230 HIS A O 1
ATOM 1849 N N . PRO A 1 231 ? 14.987 -7.095 -18.476 1.00 78.19 231 PRO A N 1
ATOM 1850 C CA . PRO A 1 231 ? 15.732 -6.169 -17.623 1.00 78.19 231 PRO A CA 1
ATOM 1851 C C . PRO A 1 231 ? 17.075 -5.723 -18.200 1.00 78.19 231 PRO A C 1
ATOM 1853 O O . PRO A 1 231 ? 17.314 -4.530 -18.349 1.00 78.19 231 PRO A O 1
ATOM 1856 N N . ASP A 1 232 ? 17.900 -6.687 -18.615 1.00 78.62 232 ASP A N 1
ATOM 1857 C CA . ASP A 1 232 ? 19.256 -6.441 -19.127 1.00 78.62 232 ASP A CA 1
ATOM 1858 C C . ASP A 1 232 ? 19.288 -5.702 -20.480 1.00 78.62 232 ASP A C 1
ATOM 1860 O O . ASP A 1 232 ? 20.347 -5.274 -20.929 1.00 78.62 232 ASP A O 1
ATOM 1864 N N . MET A 1 233 ? 18.141 -5.538 -21.155 1.00 82.06 233 MET A N 1
ATOM 1865 C CA . MET A 1 233 ? 18.053 -4.741 -22.387 1.00 82.06 233 MET A CA 1
ATOM 1866 C C . MET A 1 233 ? 17.958 -3.235 -22.113 1.00 82.06 233 MET A C 1
ATOM 1868 O O . MET A 1 233 ? 17.956 -2.438 -23.052 1.00 82.06 233 MET A O 1
ATOM 1872 N N . ARG A 1 234 ? 17.845 -2.831 -20.846 1.00 82.62 234 ARG A N 1
ATOM 1873 C CA . ARG A 1 234 ? 17.735 -1.435 -20.423 1.00 82.62 234 ARG A CA 1
ATOM 1874 C C . ARG A 1 234 ? 18.856 -1.095 -19.440 1.00 82.62 234 ARG A C 1
ATOM 1876 O O . ARG A 1 234 ? 19.369 -1.986 -18.769 1.00 82.62 234 ARG A O 1
ATOM 1883 N N . PRO A 1 235 ? 19.235 0.190 -19.326 1.00 83.81 235 PRO A N 1
ATOM 1884 C CA . PRO A 1 235 ? 20.145 0.626 -18.273 1.00 83.81 235 PRO A CA 1
ATOM 1885 C C . PRO A 1 235 ? 19.610 0.222 -16.896 1.00 83.81 235 PRO A C 1
ATOM 1887 O O . PRO A 1 235 ? 18.411 0.353 -16.645 1.00 83.81 235 PRO A O 1
ATOM 1890 N N . GLU A 1 236 ? 20.484 -0.213 -15.987 1.00 81.00 236 GLU A N 1
ATOM 1891 C CA . GLU A 1 236 ? 20.075 -0.665 -14.646 1.00 81.00 236 GLU A CA 1
ATOM 1892 C C . GLU A 1 236 ? 19.441 0.452 -13.800 1.00 81.00 236 GLU A C 1
ATOM 1894 O O . GLU A 1 236 ? 18.640 0.184 -12.901 1.00 81.00 236 GLU A O 1
ATOM 1899 N N . SER A 1 237 ? 19.721 1.707 -14.164 1.00 82.25 237 SER A N 1
ATOM 1900 C CA . SER A 1 237 ? 19.108 2.914 -13.612 1.00 82.25 237 SER A CA 1
ATOM 1901 C C . SER A 1 237 ? 17.645 3.116 -14.022 1.00 82.25 237 SER A C 1
ATOM 1903 O O . SER A 1 237 ? 16.965 3.957 -13.433 1.00 82.25 237 SER A O 1
ATOM 1905 N N . CYS A 1 238 ? 17.142 2.366 -15.011 1.00 82.88 238 CYS A N 1
ATOM 1906 C CA . C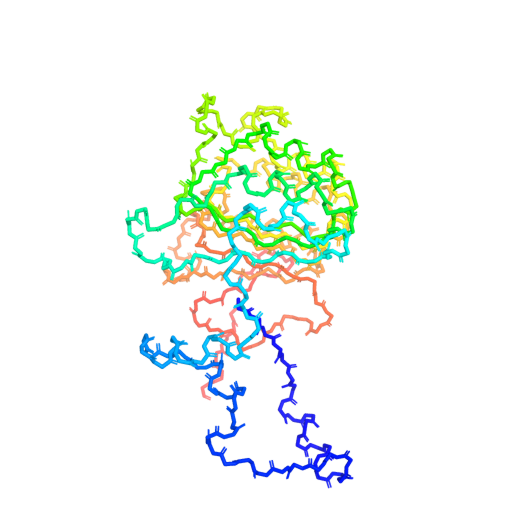YS A 1 238 ? 15.764 2.464 -15.478 1.00 82.88 238 CYS A CA 1
ATOM 1907 C C . CYS A 1 238 ? 14.789 2.007 -14.376 1.00 82.88 238 CYS A C 1
ATOM 1909 O O . CYS A 1 238 ? 14.952 0.902 -13.847 1.00 82.88 238 CYS A O 1
ATOM 1911 N N . PRO A 1 239 ? 13.759 2.811 -14.041 1.00 84.06 239 PRO A N 1
ATOM 1912 C CA . PRO A 1 239 ? 12.748 2.406 -13.074 1.00 84.06 239 PRO A CA 1
ATOM 1913 C C . PRO A 1 239 ? 11.998 1.172 -13.563 1.00 84.06 239 PRO A C 1
ATOM 1915 O O . PRO A 1 239 ? 11.655 1.099 -14.744 1.00 84.06 239 PRO A O 1
ATOM 1918 N N . VAL A 1 240 ? 11.700 0.234 -12.670 1.00 86.06 240 VAL A N 1
ATOM 1919 C CA . VAL A 1 240 ? 10.850 -0.934 -12.939 1.00 86.06 240 VAL A CA 1
ATOM 1920 C C . VAL A 1 240 ? 9.378 -0.562 -12.759 1.00 86.06 240 VAL A C 1
ATOM 1922 O O . VAL A 1 240 ? 9.059 0.354 -12.005 1.00 86.06 240 VAL A O 1
ATOM 1925 N N . GLU A 1 241 ? 8.465 -1.265 -13.433 1.00 84.25 241 GLU A N 1
ATOM 1926 C CA . GLU A 1 241 ? 7.027 -0.991 -13.270 1.00 84.25 241 GLU A CA 1
ATOM 1927 C C . GLU A 1 241 ? 6.561 -1.422 -11.881 1.00 84.25 241 GLU A C 1
ATOM 1929 O O . GLU A 1 241 ? 5.954 -0.645 -11.144 1.00 84.25 241 GLU A O 1
ATOM 1934 N N . LYS A 1 242 ? 6.855 -2.669 -11.495 1.00 85.50 242 LYS A N 1
ATOM 1935 C CA . LYS A 1 242 ? 6.469 -3.211 -10.192 1.00 85.50 242 LYS A CA 1
ATOM 1936 C C . LYS A 1 242 ? 7.552 -4.110 -9.620 1.00 85.50 242 LYS A C 1
ATOM 1938 O O . LYS A 1 242 ? 8.112 -4.968 -10.298 1.00 85.50 242 LYS A O 1
ATOM 1943 N N . LEU A 1 243 ? 7.780 -3.943 -8.328 1.00 86.38 243 LEU A N 1
ATOM 1944 C CA . LEU A 1 243 ? 8.619 -4.776 -7.491 1.00 86.38 243 LEU A CA 1
ATOM 1945 C C . LEU A 1 243 ? 7.733 -5.526 -6.497 1.00 86.38 243 LEU A C 1
ATOM 1947 O O . LEU A 1 243 ? 6.951 -4.937 -5.749 1.00 86.38 243 LEU A O 1
ATOM 1951 N N . TYR A 1 244 ? 7.890 -6.839 -6.466 1.00 86.25 244 TYR A N 1
ATOM 1952 C CA . TYR A 1 244 ? 7.176 -7.727 -5.572 1.00 86.25 244 TYR A CA 1
ATOM 1953 C C . TYR A 1 244 ? 8.178 -8.595 -4.820 1.00 86.25 244 TYR A C 1
ATOM 1955 O O . TYR A 1 244 ? 8.884 -9.401 -5.422 1.00 86.25 244 TYR A O 1
ATOM 1963 N N . THR A 1 245 ? 8.252 -8.448 -3.498 1.00 83.50 245 THR A N 1
ATOM 1964 C CA . THR A 1 245 ? 9.138 -9.260 -2.664 1.00 83.50 245 THR A CA 1
ATOM 1965 C C . THR A 1 245 ? 8.390 -9.966 -1.544 1.00 83.50 245 THR A C 1
ATOM 1967 O O . THR A 1 245 ? 7.438 -9.438 -0.961 1.00 83.50 245 THR A O 1
ATOM 1970 N N . TYR A 1 246 ? 8.787 -11.204 -1.254 1.00 81.50 246 TYR A N 1
ATOM 1971 C CA . TYR A 1 246 ? 8.134 -12.022 -0.232 1.00 81.50 246 TYR A CA 1
ATOM 1972 C C . TYR A 1 246 ? 9.065 -13.083 0.351 1.00 81.50 246 TYR A C 1
ATOM 1974 O O . TYR A 1 246 ? 9.874 -13.677 -0.359 1.00 81.50 246 TYR A O 1
ATOM 1982 N N . LYS A 1 247 ? 8.919 -13.361 1.652 1.00 77.19 247 LYS A N 1
ATOM 1983 C CA . LYS A 1 247 ? 9.590 -14.487 2.310 1.00 77.19 247 LYS A CA 1
ATOM 1984 C C . LYS A 1 247 ? 8.988 -15.781 1.783 1.00 77.19 247 LYS A C 1
ATOM 1986 O O . LYS A 1 247 ? 7.768 -15.937 1.750 1.00 77.19 247 LYS A O 1
ATOM 1991 N N . THR A 1 248 ? 9.840 -16.724 1.411 1.00 67.19 248 THR A N 1
ATOM 1992 C CA . THR A 1 248 ? 9.419 -18.058 0.981 1.00 67.19 248 THR A CA 1
ATOM 1993 C C . THR A 1 248 ? 10.308 -19.119 1.609 1.00 67.19 248 THR A C 1
ATOM 1995 O O . THR A 1 248 ? 11.508 -18.926 1.779 1.00 67.19 248 THR A O 1
ATOM 1998 N N . VAL A 1 249 ? 9.715 -20.266 1.927 1.00 65.62 249 VAL A N 1
ATOM 1999 C CA . VAL A 1 249 ? 10.449 -21.501 2.250 1.00 65.62 249 VAL A CA 1
ATOM 2000 C C . VAL A 1 249 ? 10.511 -22.452 1.052 1.00 65.62 249 VAL A C 1
ATOM 2002 O O . VAL A 1 249 ? 11.325 -23.366 1.026 1.00 65.62 249 VAL A O 1
ATOM 2005 N N . SER A 1 250 ? 9.673 -22.220 0.033 1.00 61.03 250 SER A N 1
ATOM 2006 C CA . SER A 1 250 ? 9.524 -23.087 -1.147 1.00 61.03 250 SER A CA 1
ATOM 2007 C C . SER A 1 250 ? 10.518 -22.758 -2.265 1.00 61.03 250 SER A C 1
ATOM 2009 O O . SER A 1 250 ? 10.356 -23.228 -3.387 1.00 61.03 250 SER A O 1
ATOM 2011 N N . ARG A 1 251 ? 11.552 -21.957 -1.962 1.00 66.44 251 ARG A N 1
ATOM 2012 C CA . ARG A 1 251 ? 12.504 -21.393 -2.934 1.00 66.44 251 ARG A CA 1
ATOM 2013 C C . ARG A 1 251 ? 11.787 -20.578 -4.031 1.00 66.44 251 ARG A C 1
ATOM 2015 O O . ARG A 1 251 ? 10.620 -20.200 -3.894 1.00 66.44 251 ARG A O 1
ATOM 2022 N N . ARG A 1 252 ? 12.526 -20.203 -5.074 1.00 69.69 252 ARG A N 1
ATOM 2023 C CA . ARG A 1 252 ? 12.047 -19.407 -6.216 1.00 69.69 252 ARG A CA 1
ATOM 2024 C C . ARG A 1 252 ? 11.051 -20.225 -7.045 1.00 69.69 252 ARG A C 1
ATOM 2026 O O . ARG A 1 252 ? 11.218 -21.433 -7.194 1.00 69.69 252 ARG A O 1
ATOM 2033 N N . ARG A 1 253 ? 10.014 -19.567 -7.564 1.00 70.69 253 ARG A N 1
ATOM 2034 C CA . ARG A 1 253 ? 8.990 -20.205 -8.402 1.00 70.69 253 ARG A CA 1
ATOM 2035 C C . ARG A 1 253 ? 9.508 -20.425 -9.833 1.00 70.69 253 ARG A C 1
ATOM 2037 O O . ARG A 1 253 ? 10.268 -19.602 -10.328 1.00 70.69 253 ARG A O 1
ATOM 2044 N N . PHE A 1 254 ? 9.090 -21.514 -10.481 1.00 70.44 254 PHE A N 1
ATOM 2045 C CA . PHE A 1 254 ? 9.526 -21.903 -11.839 1.00 70.44 254 PHE A CA 1
ATOM 2046 C C . PHE A 1 254 ? 8.483 -21.597 -12.930 1.00 70.44 254 PHE A C 1
ATOM 2048 O O . PHE A 1 254 ? 8.739 -21.781 -14.113 1.00 70.44 254 PHE A O 1
ATOM 2055 N N . ASP A 1 255 ? 7.295 -21.145 -12.535 1.00 76.12 255 ASP A N 1
ATOM 2056 C CA . ASP A 1 255 ? 6.125 -20.872 -13.374 1.00 76.12 255 ASP A CA 1
ATOM 2057 C C . ASP A 1 255 ? 5.950 -19.359 -13.626 1.00 76.12 255 ASP A C 1
ATOM 2059 O O . ASP A 1 255 ? 4.837 -18.819 -13.574 1.00 76.12 255 ASP A O 1
ATOM 2063 N N . THR A 1 256 ? 7.050 -18.624 -13.803 1.00 70.56 256 THR A N 1
ATOM 2064 C CA . THR A 1 256 ? 6.982 -17.190 -14.108 1.00 70.56 256 THR A CA 1
ATOM 2065 C C . THR A 1 256 ? 6.471 -16.953 -15.527 1.00 70.56 256 THR A C 1
ATOM 2067 O O . THR A 1 256 ? 6.732 -17.716 -16.455 1.00 70.56 256 THR A O 1
ATOM 2070 N N . ARG A 1 257 ? 5.703 -15.874 -15.707 1.00 77.31 257 ARG A N 1
ATOM 2071 C CA . ARG A 1 257 ? 5.308 -15.397 -17.040 1.00 77.31 257 ARG A CA 1
ATOM 2072 C C . ARG A 1 257 ? 6.455 -14.594 -17.657 1.00 77.31 257 ARG A C 1
ATOM 2074 O O . ARG A 1 257 ? 7.288 -14.076 -16.925 1.00 77.31 257 ARG A O 1
ATOM 2081 N N . GLY A 1 258 ? 6.451 -14.409 -18.980 1.00 78.94 258 GLY A N 1
ATOM 2082 C CA . GLY A 1 258 ? 7.517 -13.709 -19.725 1.00 78.94 258 GLY A CA 1
ATOM 2083 C C . GLY A 1 258 ? 7.720 -12.215 -19.416 1.00 78.94 258 GLY A C 1
ATOM 2084 O O . GLY A 1 258 ? 8.530 -11.574 -20.071 1.00 78.94 258 GLY A O 1
ATOM 2085 N N . PHE A 1 259 ? 6.989 -11.665 -18.448 1.00 82.38 259 PHE A N 1
ATOM 2086 C CA . PHE A 1 259 ? 7.127 -10.299 -17.931 1.00 82.38 259 PHE A CA 1
ATOM 2087 C C . PHE A 1 259 ? 7.476 -10.279 -16.429 1.00 82.38 259 PHE A C 1
ATOM 2089 O O . PHE A 1 259 ? 7.445 -9.227 -15.798 1.00 82.38 259 PHE A O 1
ATOM 2096 N N . VAL A 1 260 ? 7.754 -11.446 -15.832 1.00 84.19 260 VAL A N 1
ATOM 2097 C CA . VAL A 1 260 ? 8.127 -11.600 -14.421 1.00 84.19 260 VAL A CA 1
ATOM 2098 C C . VAL A 1 260 ? 9.547 -12.143 -14.338 1.00 84.19 260 VAL A C 1
ATOM 2100 O O . VAL A 1 260 ? 9.827 -13.259 -14.775 1.00 84.19 260 VAL A O 1
ATOM 2103 N N . TRP A 1 261 ? 10.425 -11.363 -13.722 1.00 86.50 261 TRP A N 1
ATOM 2104 C CA . TRP A 1 261 ? 11.855 -11.619 -13.625 1.00 86.50 261 TRP A CA 1
ATOM 2105 C C . TRP A 1 261 ? 12.233 -11.839 -12.164 1.00 86.50 261 TRP A C 1
ATOM 2107 O O . TRP A 1 261 ? 11.993 -10.970 -11.328 1.00 86.50 261 TRP A O 1
ATOM 2117 N N . ILE A 1 262 ? 12.816 -12.993 -11.839 1.00 86.69 262 ILE A N 1
ATOM 2118 C CA . ILE A 1 262 ? 13.286 -13.273 -10.475 1.00 86.69 262 ILE A CA 1
ATOM 2119 C C . ILE A 1 262 ? 14.759 -12.906 -10.378 1.00 86.69 262 ILE A C 1
ATOM 2121 O O . ILE A 1 262 ? 15.555 -13.367 -11.194 1.00 86.69 262 ILE A O 1
ATOM 2125 N N . ILE A 1 263 ? 15.119 -12.127 -9.364 1.00 87.38 263 ILE A N 1
ATOM 2126 C CA . ILE A 1 263 ? 16.511 -11.799 -9.057 1.00 87.38 263 ILE A CA 1
ATOM 2127 C C . ILE A 1 263 ? 16.993 -12.705 -7.923 1.00 87.38 263 ILE A C 1
ATOM 2129 O O . ILE A 1 263 ? 16.316 -12.857 -6.901 1.00 87.38 263 ILE A O 1
ATOM 2133 N N . ASP A 1 264 ? 18.135 -13.356 -8.126 1.00 83.88 264 ASP A N 1
ATOM 2134 C CA . ASP A 1 264 ? 18.753 -14.208 -7.115 1.00 83.88 264 ASP A CA 1
ATOM 2135 C C . ASP A 1 264 ? 19.581 -13.419 -6.083 1.00 83.88 264 ASP A C 1
ATOM 2137 O O . ASP A 1 264 ? 19.776 -12.211 -6.191 1.00 83.88 264 ASP A O 1
ATOM 2141 N N . GLU A 1 265 ? 20.083 -14.114 -5.062 1.00 81.81 265 GLU A N 1
ATOM 2142 C CA . GLU A 1 265 ? 20.910 -13.523 -3.996 1.00 81.81 265 GLU A CA 1
ATOM 2143 C C . GLU A 1 265 ? 22.264 -12.978 -4.473 1.00 81.81 265 GLU A C 1
ATOM 2145 O O . GLU A 1 265 ? 22.898 -12.223 -3.744 1.00 81.81 265 GLU A O 1
ATOM 2150 N N . ASN A 1 266 ? 22.700 -13.322 -5.687 1.00 82.25 266 ASN A N 1
ATOM 2151 C CA . ASN A 1 266 ? 23.902 -12.770 -6.306 1.00 82.25 266 ASN A CA 1
ATOM 2152 C C . ASN A 1 266 ? 23.587 -11.515 -7.139 1.00 82.25 266 ASN A C 1
ATOM 2154 O O . ASN A 1 266 ? 24.503 -10.844 -7.612 1.00 82.25 266 ASN A O 1
ATOM 2158 N N . GLY A 1 267 ? 22.310 -11.152 -7.293 1.00 79.00 267 GLY A N 1
ATOM 2159 C CA . GLY A 1 267 ? 21.871 -10.048 -8.147 1.00 79.00 267 GLY A CA 1
ATOM 2160 C C . GLY A 1 267 ? 21.743 -10.436 -9.624 1.00 79.00 267 GLY A C 1
ATOM 2161 O O . GLY A 1 267 ? 21.739 -9.558 -10.488 1.00 79.00 267 GLY A O 1
ATOM 2162 N N . VAL A 1 268 ? 21.646 -11.730 -9.935 1.00 82.88 268 VAL A N 1
ATOM 2163 C CA . VAL A 1 268 ? 21.491 -12.246 -11.298 1.00 82.88 268 VAL A CA 1
ATOM 2164 C C . VAL A 1 268 ? 20.010 -12.440 -11.614 1.00 82.88 268 VAL A C 1
ATOM 2166 O O . VAL A 1 268 ? 19.256 -13.018 -10.827 1.00 82.88 268 VAL A O 1
ATOM 2169 N N . VAL A 1 269 ? 19.585 -11.958 -12.786 1.00 82.00 269 VAL A N 1
ATOM 2170 C CA . VAL A 1 269 ? 18.240 -12.211 -13.315 1.00 82.00 269 VAL A CA 1
ATOM 2171 C C . VAL A 1 269 ? 18.169 -13.662 -13.785 1.00 82.00 269 VAL A C 1
ATOM 2173 O O . VAL A 1 269 ? 18.933 -14.096 -14.646 1.00 82.00 269 VAL A O 1
ATOM 2176 N N . MET A 1 270 ? 17.256 -14.431 -13.200 1.00 76.44 270 MET A N 1
ATOM 2177 C CA . MET A 1 270 ? 17.120 -15.855 -13.480 1.00 76.44 270 MET A CA 1
ATOM 2178 C C . MET A 1 270 ? 16.343 -16.082 -14.776 1.00 76.44 270 MET A C 1
ATOM 2180 O O . MET A 1 270 ? 15.192 -15.667 -14.917 1.00 76.44 270 MET A O 1
ATOM 2184 N 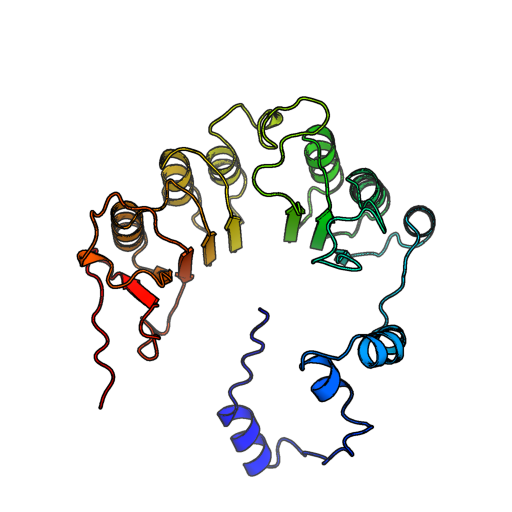N . TYR A 1 271 ? 16.958 -16.821 -15.696 1.00 65.69 271 TYR A N 1
ATOM 2185 C CA . TYR A 1 271 ? 16.320 -17.283 -16.922 1.00 65.69 271 TYR A CA 1
ATOM 2186 C C . TYR A 1 271 ? 15.559 -18.579 -16.641 1.00 65.69 271 TYR A C 1
ATOM 2188 O O . TYR A 1 271 ? 16.136 -19.667 -16.662 1.00 65.69 271 TYR A O 1
ATOM 2196 N N . PHE A 1 272 ? 14.252 -18.486 -16.404 1.00 57.69 272 PHE A N 1
ATOM 2197 C CA . PHE A 1 272 ? 13.401 -19.670 -16.481 1.00 57.69 272 PHE A CA 1
ATOM 2198 C C . PHE A 1 272 ? 13.072 -19.907 -17.949 1.00 57.69 272 PHE A C 1
ATOM 2200 O O . PHE A 1 272 ? 12.155 -19.314 -18.514 1.00 57.69 272 PHE A O 1
ATOM 2207 N N . TRP A 1 273 ? 13.878 -20.752 -18.594 1.00 44.34 273 TRP A N 1
ATOM 2208 C CA . TRP A 1 273 ? 13.495 -21.327 -19.873 1.00 44.34 273 TRP A CA 1
ATOM 2209 C C . TRP A 1 273 ? 12.179 -22.068 -19.656 1.00 44.34 273 TRP A C 1
ATOM 2211 O O . TRP A 1 273 ? 12.136 -23.055 -18.923 1.00 44.34 273 TRP A O 1
ATOM 2221 N N . SER A 1 274 ? 11.105 -21.583 -20.280 1.00 37.88 274 SER A N 1
ATOM 2222 C CA . SER A 1 274 ? 9.907 -22.392 -20.483 1.00 37.88 274 SER A CA 1
ATOM 2223 C C . SER A 1 274 ? 10.373 -23.708 -21.097 1.00 37.88 274 SER A C 1
ATOM 2225 O O . SER A 1 274 ? 10.960 -23.692 -22.183 1.00 37.88 274 SER A O 1
ATOM 2227 N N . CYS A 1 275 ? 10.139 -24.838 -20.422 1.00 29.09 275 CYS A N 1
ATOM 2228 C CA . CYS A 1 275 ? 10.124 -26.112 -21.131 1.00 29.09 275 CYS A CA 1
ATOM 2229 C C . CYS A 1 275 ? 9.202 -25.924 -22.341 1.00 29.09 275 CYS A C 1
ATOM 2231 O O . CYS A 1 275 ? 8.063 -25.474 -22.182 1.00 29.09 275 CYS A O 1
ATOM 2233 N N . ARG A 1 276 ? 9.759 -26.141 -23.533 1.00 31.59 276 ARG A N 1
ATOM 2234 C CA . ARG A 1 276 ? 8.989 -26.254 -24.770 1.00 31.59 276 ARG A CA 1
ATOM 2235 C C . ARG A 1 276 ? 8.089 -27.477 -24.712 1.00 31.59 276 ARG A C 1
ATOM 2237 O O . ARG A 1 276 ? 8.508 -28.466 -24.069 1.00 31.59 276 ARG A O 1
#

Foldseek 3Di:
DDPPCPPPVVVVVCVVVVVDDDDDDDPVRPLVVVVVDDDDPVVCVVCVVVVVDDPDDLVNLLPDDLPDAEDADDDPDLPDPDCPDQPELVSVLSNLQRHQNHAEYADEHQAYALVSVVSSCVSHVNHNYDHYHHSDAQHDHPVVSHRSCVVVPDQAPPLVSCLAPVQQDAEDAEENDHDECVSVVSVLNRYPNYFKYKYFHYLHAFLVSLLVSCQSCVQKWKKFQAPPADNVVDDRSGHTGMIIIGGDPVPDDLPDDRRIWTAHNNSDTDDNDDDD

pLDDT: mean 72.15, std 15.09, range [26.86, 90.25]

Radius of gyration: 21.97 Å; chains: 1; bounding box: 54×62×45 Å

Sequence (276 aa):
MKHVAINFHFVREQVECKQLEVAHLHAYDEVADLLTKPFPRAHFGNHFSKLGVITLKIEVLRRSRKELQELRVFPSDPFSRGPNVSLREQGLVAVSVGCHKLKSVLYFCCQMTNDALVTIARNRPNMIQFRLCIFEPQTPDYLTLEPLDADLGGHYRVFECIGFHAKKLEVISLAFVGDSNLGLHYVLFGWESLRKLEIGDCPFVNFDTCKLLAQKLPGLNVEVIDERGHPDMRPESCPVEKLYTYKTVSRRRFDTRGFVWIIDENGVVMYFWSCR

Secondary structure (DSSP, 8-state):
-------HHHHHHHHHTTSS------TTT-HHHHHHSPPPHHHHHHHHGGGT-----HHHHHHH-TT--EEEE--S-TT--S-SS---HHHHHHHHHH-TT--EEEEEES---HHHHHHHHHH-TT--EEEEEESSTT---TTT-S-TTGGGTSTT-HHHHHHHH-TT--EEEEES--SSTHHHHHHHHH-TT--EEEEES-TT-BHHHHHHHHHH-TTEEEEEE-SSS-GGGS-TTSBPSEEEEEE-SS-S-S---TTEEEE-TTSPEE------

Organism: Solanum commersonii (NCBI:txid4109)